Protein AF-0000000069991084 (afdb_homodimer)

Organism: NCBI:txid53407

pLDDT: mean 92.9, std 10.13, range [38.66, 98.94]

Structure (mmCIF, N/CA/C/O backbone):
data_AF-0000000069991084-model_v1
#
loop_
_entity.id
_entity.type
_entity.pdbx_description
1 polymer 'Transcriptional regulator, TetR family'
#
loop_
_atom_site.group_PDB
_atom_site.id
_atom_site.type_symbol
_atom_site.label_atom_id
_atom_site.label_alt_id
_atom_site.label_comp_id
_atom_site.label_asym_id
_atom_site.label_entity_id
_atom_site.label_seq_id
_atom_site.pdbx_PDB_ins_code
_atom_site.Cartn_x
_atom_site.Cartn_y
_atom_site.Cartn_z
_atom_site.occupancy
_atom_site.B_iso_or_equiv
_atom_site.auth_seq_id
_atom_site.auth_comp_id
_atom_site.auth_asym_id
_atom_site.auth_atom_id
_atom_site.pdbx_PDB_model_num
ATOM 1 N N . MET A 1 1 ? -39.75 -11.625 9.164 1 38.66 1 MET A N 1
ATOM 2 C CA . MET A 1 1 ? -39.156 -12.938 8.898 1 38.66 1 MET A CA 1
ATOM 3 C C . MET A 1 1 ? -37.719 -12.805 8.398 1 38.66 1 MET A C 1
ATOM 5 O O . MET A 1 1 ? -37.469 -12.141 7.395 1 38.66 1 MET A O 1
ATOM 9 N N . ARG A 1 2 ? -36.688 -12.711 9.148 1 45.97 2 ARG A N 1
ATOM 10 C CA . ARG A 1 2 ? -35.281 -12.664 8.727 1 45.97 2 ARG A CA 1
ATOM 11 C C . ARG A 1 2 ? -35 -13.68 7.629 1 45.97 2 ARG A C 1
ATOM 13 O O . ARG A 1 2 ? -35.156 -14.883 7.836 1 45.97 2 ARG A O 1
ATOM 20 N N . TYR A 1 3 ? -35.469 -13.516 6.438 1 50.31 3 TYR A N 1
ATOM 21 C CA . TYR A 1 3 ? -35.375 -14.508 5.375 1 50.31 3 TYR A CA 1
ATOM 22 C C . TYR A 1 3 ? -34.031 -15.234 5.43 1 50.31 3 TYR A C 1
ATOM 24 O O . TYR A 1 3 ? -32.969 -14.594 5.48 1 50.31 3 TYR A O 1
ATOM 32 N N . SER A 1 4 ? -33.969 -16.406 5.949 1 59 4 SER A N 1
ATOM 33 C CA . SER A 1 4 ? -32.844 -17.328 6.055 1 59 4 SER A CA 1
ATOM 34 C C . SER A 1 4 ? -32.125 -17.469 4.719 1 59 4 SER A C 1
ATOM 36 O O . SER A 1 4 ? -32.75 -17.641 3.678 1 59 4 SER A O 1
ATOM 38 N N . LEU A 1 5 ? -30.969 -16.875 4.609 1 66.44 5 LEU A N 1
ATOM 39 C CA . LEU A 1 5 ? -30.234 -17.062 3.367 1 66.44 5 LEU A CA 1
ATOM 40 C C . LEU A 1 5 ? -30.312 -18.5 2.891 1 66.44 5 LEU A C 1
ATOM 42 O O . LEU A 1 5 ? -30.344 -19.438 3.705 1 66.44 5 LEU A O 1
ATOM 46 N N . SER A 1 6 ? -30.766 -18.672 1.652 1 80.75 6 SER A N 1
ATOM 47 C CA . SER A 1 6 ? -30.656 -20 1.053 1 80.75 6 SER A CA 1
ATOM 48 C C . SER A 1 6 ? -29.266 -20.594 1.275 1 80.75 6 SER A C 1
ATOM 50 O O . SER A 1 6 ? -28.328 -19.875 1.637 1 80.75 6 SER A O 1
ATOM 52 N N . HIS A 1 7 ? -29.156 -21.875 1.29 1 84.5 7 HIS A N 1
ATOM 53 C CA . HIS A 1 7 ? -27.891 -22.578 1.422 1 84.5 7 HIS A CA 1
ATOM 54 C C . HIS A 1 7 ? -26.844 -22 0.47 1 84.5 7 HIS A C 1
ATOM 56 O O . HIS A 1 7 ? -25.688 -21.812 0.849 1 84.5 7 HIS A O 1
ATOM 62 N N . LYS A 1 8 ? -27.266 -21.641 -0.688 1 87 8 LYS A N 1
ATOM 63 C CA . LYS A 1 8 ? -26.375 -21.062 -1.684 1 87 8 LYS A CA 1
ATOM 64 C C . LYS A 1 8 ? -25.875 -19.688 -1.239 1 87 8 LYS A C 1
ATOM 66 O O . LYS A 1 8 ? -24.672 -19.391 -1.366 1 87 8 LYS A O 1
ATOM 71 N N . GLN A 1 9 ? -26.781 -18.938 -0.722 1 89.94 9 GLN A N 1
ATOM 72 C CA . GLN A 1 9 ? -26.422 -17.609 -0.252 1 89.94 9 GLN A CA 1
ATOM 73 C C . GLN A 1 9 ? -25.484 -17.688 0.958 1 89.94 9 GLN A C 1
ATOM 75 O O . GLN A 1 9 ? -24.547 -16.891 1.085 1 89.94 9 GLN A O 1
ATOM 80 N N . GLU A 1 10 ? -25.688 -18.609 1.736 1 92.19 10 GLU A N 1
ATOM 81 C CA . GLU A 1 10 ? -24.844 -18.797 2.914 1 92.19 10 GLU A CA 1
ATOM 82 C C . GLU A 1 10 ? -23.438 -19.203 2.52 1 92.19 10 GLU A C 1
ATOM 84 O O . GLU A 1 10 ? -22.453 -18.703 3.092 1 92.19 10 GLU A O 1
ATOM 89 N N . THR A 1 11 ? -23.359 -20.094 1.544 1 92.44 11 THR A N 1
ATOM 90 C CA . THR A 1 11 ? -22.047 -20.516 1.062 1 92.44 11 THR A CA 1
ATOM 91 C C . THR A 1 11 ? -21.297 -19.359 0.411 1 92.44 11 THR A C 1
ATOM 93 O O . THR A 1 11 ? -20.094 -19.203 0.611 1 92.44 11 THR A O 1
ATOM 96 N N . ARG A 1 12 ? -22.016 -18.609 -0.32 1 95.06 12 ARG A N 1
ATOM 97 C CA . ARG A 1 12 ? -21.406 -17.453 -0.962 1 95.06 12 ARG A CA 1
ATOM 98 C C . ARG A 1 12 ? -20.844 -16.484 0.074 1 95.06 12 ARG A C 1
ATOM 100 O O . ARG A 1 12 ? -19.734 -15.969 -0.088 1 95.06 12 ARG A O 1
ATOM 107 N N . GLU A 1 13 ? -21.609 -16.297 1.136 1 95.5 13 GLU A N 1
ATOM 108 C CA . GLU A 1 13 ? -21.172 -15.406 2.205 1 95.5 13 GLU A CA 1
ATOM 109 C C . GLU A 1 13 ? -19.969 -15.984 2.939 1 95.5 13 GLU A C 1
ATOM 111 O O . GLU A 1 13 ? -19.031 -15.25 3.287 1 95.5 13 GLU A O 1
ATOM 116 N N . ARG A 1 14 ? -19.953 -17.203 3.148 1 95.62 14 ARG A N 1
ATOM 117 C CA . ARG A 1 14 ? -18.812 -17.875 3.779 1 95.62 14 ARG A CA 1
ATOM 118 C C . ARG A 1 14 ? -17.562 -17.734 2.918 1 95.62 14 ARG A C 1
ATOM 120 O O . ARG A 1 14 ? -16.469 -17.5 3.436 1 95.62 14 ARG A O 1
ATOM 127 N N . LEU A 1 15 ? -17.781 -17.953 1.636 1 96.69 15 LEU A N 1
ATOM 128 C CA . LEU A 1 15 ? -16.672 -17.812 0.693 1 96.69 15 LEU A CA 1
ATOM 129 C C . LEU A 1 15 ? -16.125 -16.391 0.706 1 96.69 15 LEU A C 1
ATOM 131 O O . LEU A 1 15 ? -14.914 -16.188 0.743 1 96.69 15 LEU A O 1
ATOM 135 N N . LEU A 1 16 ? -17.016 -15.477 0.738 1 97 16 LEU A N 1
ATOM 136 C CA . LEU A 1 16 ? -16.625 -14.07 0.746 1 97 16 LEU A CA 1
ATOM 137 C C . LEU A 1 16 ? -15.852 -13.734 2.014 1 97 16 LEU A C 1
ATOM 139 O O . LEU A 1 16 ? -14.789 -13.117 1.948 1 97 16 LEU A O 1
ATOM 143 N N . GLU A 1 17 ? -16.328 -14.164 3.145 1 96.56 17 GLU A N 1
ATOM 144 C CA . GLU A 1 17 ? -15.695 -13.859 4.43 1 96.56 17 GLU A CA 1
ATOM 145 C C . GLU A 1 17 ? -14.32 -14.516 4.539 1 96.56 17 GLU A C 1
ATOM 147 O O . GLU A 1 17 ? -13.344 -13.867 4.898 1 96.56 17 GLU A O 1
ATOM 152 N N . SER A 1 18 ? -14.281 -15.727 4.184 1 97.25 18 SER A N 1
ATOM 153 C CA . SER A 1 18 ? -13.023 -16.469 4.258 1 97.25 18 SER A CA 1
ATOM 154 C C . SER A 1 18 ? -12 -15.914 3.273 1 97.25 18 SER A C 1
ATOM 156 O O . SER A 1 18 ? -10.828 -15.75 3.617 1 97.25 18 SER A O 1
ATOM 158 N N . SER A 1 19 ? -12.453 -15.617 2.09 1 97.88 19 SER A N 1
ATOM 159 C CA . SER A 1 19 ? -11.555 -15.102 1.054 1 97.88 19 SER A CA 1
ATOM 160 C C . SER A 1 19 ? -11.023 -13.719 1.412 1 97.88 19 SER A C 1
ATOM 162 O O . SER A 1 19 ? -9.867 -13.406 1.136 1 97.88 19 SER A O 1
ATOM 164 N N . ALA A 1 20 ? -11.883 -12.906 2.064 1 97.88 20 ALA A N 1
ATOM 165 C CA . ALA A 1 20 ? -11.461 -11.57 2.467 1 97.88 20 ALA A CA 1
ATOM 166 C C . ALA A 1 20 ? -10.336 -11.633 3.498 1 97.88 20 ALA A C 1
ATOM 168 O O . ALA A 1 20 ? -9.328 -10.938 3.371 1 97.88 20 ALA A O 1
ATOM 169 N N . ALA A 1 21 ? -10.523 -12.477 4.445 1 96.5 21 ALA A N 1
ATOM 170 C CA . ALA A 1 21 ? -9.508 -12.641 5.48 1 96.5 21 ALA A CA 1
ATOM 171 C C . ALA A 1 21 ? -8.203 -13.164 4.891 1 96.5 21 ALA A C 1
ATOM 173 O O . ALA A 1 21 ? -7.125 -12.641 5.188 1 96.5 21 ALA A O 1
ATOM 174 N N . SER A 1 22 ? -8.289 -14.117 4 1 95.75 22 SER A N 1
ATOM 175 C CA . SER A 1 22 ? -7.121 -14.703 3.354 1 95.75 22 SER A CA 1
ATOM 176 C C . SER A 1 22 ? -6.426 -13.688 2.447 1 95.75 22 SER A C 1
ATOM 178 O O . SER A 1 22 ? -5.195 -13.625 2.41 1 95.75 22 SER A O 1
ATOM 180 N N . ALA A 1 23 ? -7.246 -12.93 1.759 1 97.56 23 ALA A N 1
ATOM 181 C CA . ALA A 1 23 ? -6.703 -11.914 0.858 1 97.56 23 ALA A CA 1
ATOM 182 C C . ALA A 1 23 ? -5.898 -10.875 1.629 1 97.56 23 ALA A C 1
ATOM 184 O O . ALA A 1 23 ? -4.809 -10.484 1.206 1 97.56 23 ALA A O 1
ATOM 185 N N . LYS A 1 24 ? -6.379 -10.445 2.752 1 97.56 24 LYS A N 1
ATOM 186 C CA . LYS A 1 24 ? -5.695 -9.422 3.543 1 97.56 24 LYS A CA 1
ATOM 187 C C . LYS A 1 24 ? -4.43 -9.984 4.188 1 97.56 24 LYS A C 1
ATOM 189 O O . LYS A 1 24 ? -3.439 -9.266 4.348 1 97.56 24 LYS A O 1
ATOM 194 N N . LYS A 1 25 ? -4.449 -11.211 4.469 1 95.62 25 LYS A N 1
ATOM 195 C CA . LYS A 1 25 ? -3.307 -11.844 5.1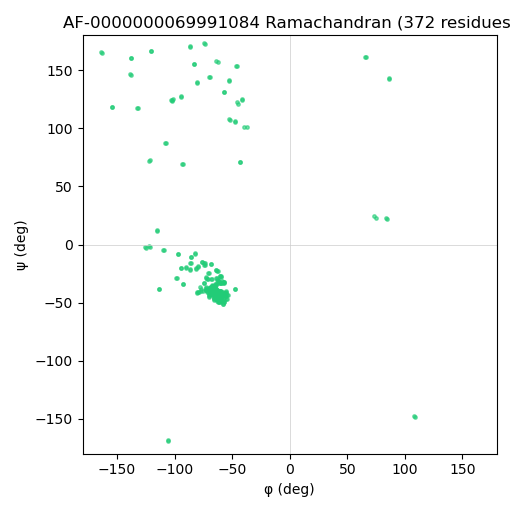25 1 95.62 25 LYS A CA 1
ATOM 196 C C . LYS A 1 25 ? -2.203 -12.164 4.125 1 95.62 25 LYS A C 1
ATOM 198 O O . LYS A 1 25 ? -1.027 -11.891 4.379 1 95.62 25 LYS A O 1
ATOM 203 N N . SER A 1 26 ? -2.59 -12.68 2.875 1 95.12 26 SER A N 1
ATOM 204 C CA . SER A 1 26 ? -1.585 -13.289 2.01 1 95.12 26 SER A CA 1
ATOM 205 C C . SER A 1 26 ? -1.577 -12.648 0.628 1 95.12 26 SER A C 1
ATOM 207 O O . SER A 1 26 ? -0.714 -12.945 -0.199 1 95.12 26 SER A O 1
ATOM 209 N N . GLY A 1 27 ? -2.482 -11.703 0.437 1 96.75 27 GLY A N 1
ATOM 210 C CA . GLY A 1 27 ? -2.688 -11.234 -0.925 1 96.75 27 GLY A CA 1
ATOM 211 C C . GLY A 1 27 ? -3.68 -12.078 -1.703 1 96.75 27 GLY A C 1
ATOM 212 O O . GLY A 1 27 ? -3.707 -13.305 -1.562 1 96.75 27 GLY A O 1
ATOM 213 N N . PHE A 1 28 ? -4.449 -11.469 -2.518 1 97.44 28 PHE A N 1
ATOM 214 C CA . PHE A 1 28 ? -5.523 -12.164 -3.223 1 97.44 28 PHE A CA 1
ATOM 215 C C . PHE A 1 28 ? -4.977 -12.922 -4.43 1 97.44 28 PHE A C 1
ATOM 217 O O . PHE A 1 28 ? -5.383 -14.055 -4.688 1 97.44 28 PHE A O 1
ATOM 224 N N . ALA A 1 29 ? -4.117 -12.312 -5.102 1 93.19 29 ALA A N 1
ATOM 225 C CA . ALA A 1 29 ? -3.623 -12.852 -6.367 1 93.19 29 ALA A CA 1
ATOM 226 C C . ALA A 1 29 ? -2.92 -14.188 -6.156 1 93.19 29 ALA A C 1
ATOM 228 O O . ALA A 1 29 ? -2.893 -15.031 -7.055 1 93.19 29 ALA A O 1
ATOM 229 N N . THR A 1 30 ? -2.459 -14.453 -4.996 1 90.12 30 THR A N 1
ATOM 230 C CA . THR A 1 30 ? -1.642 -15.633 -4.73 1 90.12 30 THR A CA 1
ATOM 231 C C . THR A 1 30 ? -2.52 -16.844 -4.438 1 90.12 30 THR A C 1
ATOM 233 O O . THR A 1 30 ? -2.033 -17.984 -4.418 1 90.12 30 THR A O 1
ATOM 236 N N . ILE A 1 31 ? -3.752 -16.609 -4.262 1 94.06 31 ILE A N 1
ATOM 237 C CA . ILE A 1 31 ? -4.648 -17.688 -3.881 1 94.06 31 ILE A CA 1
ATOM 238 C C . ILE A 1 31 ? -5.445 -18.141 -5.098 1 94.06 31 ILE A C 1
ATOM 240 O O . ILE A 1 31 ? -6.113 -17.344 -5.754 1 94.06 31 ILE A O 1
ATOM 244 N N . GLY A 1 32 ? -5.363 -19.438 -5.398 1 94.62 32 GLY A N 1
ATOM 245 C CA . GLY A 1 32 ? -6.152 -19.969 -6.492 1 94.62 32 GLY A CA 1
ATOM 246 C C . GLY A 1 32 ? -7.551 -20.391 -6.074 1 94.62 32 GLY A C 1
ATOM 247 O O . GLY A 1 32 ? -7.863 -20.406 -4.883 1 94.62 32 GLY A O 1
ATOM 248 N N . VAL A 1 33 ? -8.312 -20.688 -7.07 1 96.56 33 VAL A N 1
ATOM 249 C CA . VAL A 1 33 ? -9.703 -21.094 -6.852 1 96.56 33 VAL A CA 1
ATOM 250 C C . VAL A 1 33 ? -9.75 -22.281 -5.906 1 96.56 33 VAL A C 1
ATOM 252 O O . VAL A 1 33 ? -10.555 -22.312 -4.969 1 96.56 33 VAL A O 1
ATOM 255 N N . ASP A 1 34 ? -8.891 -23.234 -6.125 1 96.56 34 ASP A N 1
ATOM 256 C CA . ASP A 1 34 ? -8.867 -24.406 -5.273 1 96.56 34 ASP A CA 1
ATOM 257 C C . ASP A 1 34 ? -8.57 -24.031 -3.822 1 96.56 34 ASP A C 1
ATOM 259 O O . ASP A 1 34 ? -9.211 -24.547 -2.902 1 96.56 34 ASP A O 1
ATOM 263 N N . GLY A 1 35 ? -7.621 -23.156 -3.607 1 95.81 35 GLY A N 1
ATOM 264 C CA . GLY A 1 35 ? -7.277 -22.703 -2.268 1 95.81 35 GLY A CA 1
ATOM 265 C C . GLY A 1 35 ? -8.406 -21.969 -1.579 1 95.81 35 GLY A C 1
ATOM 266 O O . GLY A 1 35 ? -8.656 -22.172 -0.391 1 95.81 35 GLY A O 1
ATOM 267 N N . LEU A 1 36 ? -9.094 -21.094 -2.312 1 96.94 36 LEU A N 1
ATOM 268 C CA . LEU A 1 36 ? -10.219 -20.328 -1.786 1 96.94 36 LEU A CA 1
ATOM 269 C C . LEU A 1 36 ? -11.344 -21.25 -1.339 1 96.94 36 LEU A C 1
ATOM 271 O O . LEU A 1 36 ? -11.914 -21.062 -0.26 1 96.94 36 LEU A O 1
ATOM 275 N N . MET A 1 37 ? -11.586 -22.25 -2.127 1 97.19 37 MET A N 1
ATOM 276 C CA . MET A 1 37 ? -12.695 -23.156 -1.854 1 97.19 37 MET A CA 1
ATOM 277 C C . MET A 1 37 ? -12.336 -24.141 -0.736 1 97.19 37 MET A C 1
ATOM 279 O O . MET A 1 37 ? -13.164 -24.422 0.13 1 97.19 37 MET A O 1
ATOM 283 N N . LYS A 1 38 ? -11.141 -24.562 -0.712 1 96.62 38 LYS A N 1
ATOM 284 C CA . LYS A 1 38 ? -10.68 -25.484 0.324 1 96.62 38 LYS A CA 1
ATOM 285 C C . LYS A 1 38 ? -10.797 -24.859 1.71 1 96.62 38 LYS A C 1
ATOM 287 O O . LYS A 1 38 ? -11.109 -25.547 2.684 1 96.62 38 LYS A O 1
ATOM 292 N N . ALA A 1 39 ? -10.625 -23.609 1.796 1 95.62 39 ALA A N 1
ATOM 293 C CA . ALA A 1 39 ? -10.664 -22.891 3.066 1 95.62 39 ALA A CA 1
ATOM 294 C C . ALA A 1 39 ? -12.055 -22.984 3.695 1 95.62 39 ALA A C 1
ATOM 296 O O . ALA A 1 39 ? -12.203 -22.812 4.906 1 95.62 39 ALA A O 1
ATOM 297 N N . ILE A 1 40 ? -13.047 -23.25 2.838 1 96.19 40 ILE A N 1
ATOM 298 C CA . ILE A 1 40 ? -14.398 -23.344 3.391 1 96.19 40 ILE A CA 1
ATOM 299 C C . ILE A 1 40 ? -14.93 -24.766 3.227 1 96.19 40 ILE A C 1
ATOM 301 O O . ILE A 1 40 ? -16.141 -24.984 3.264 1 96.19 40 ILE A O 1
ATOM 305 N N . GLY A 1 41 ? -14.078 -25.641 2.885 1 96 41 GLY A N 1
ATOM 306 C CA . GLY A 1 41 ? -14.406 -27.062 2.898 1 96 41 GLY A CA 1
ATOM 307 C C . GLY A 1 41 ? -15.109 -27.516 1.636 1 96 41 GLY A C 1
ATOM 308 O O . GLY A 1 41 ? -15.875 -28.484 1.662 1 96 41 GLY A O 1
ATOM 309 N N . LEU A 1 42 ? -14.961 -26.844 0.591 1 95.5 42 LEU A N 1
ATOM 310 C CA . LEU A 1 42 ? -15.633 -27.203 -0.65 1 95.5 42 LEU A CA 1
ATOM 311 C C . LEU A 1 42 ? -14.617 -27.469 -1.758 1 95.5 42 LEU A C 1
ATOM 313 O O . LEU A 1 42 ? -13.445 -27.141 -1.621 1 95.5 42 LEU A O 1
ATOM 317 N N . SER A 1 43 ? -15.18 -28.094 -2.857 1 93.19 43 SER A N 1
ATOM 318 C CA . SER A 1 43 ? -14.359 -28.359 -4.035 1 93.19 43 SER A CA 1
ATOM 319 C C . SER A 1 43 ? -14.273 -27.125 -4.938 1 93.19 43 SER A C 1
ATOM 321 O O . SER A 1 43 ? -15.172 -26.281 -4.934 1 93.19 43 SER A O 1
ATOM 323 N N . GLY A 1 44 ? -13.195 -27.031 -5.738 1 92.75 44 GLY A N 1
ATOM 324 C CA . GLY A 1 44 ? -12.938 -25.906 -6.617 1 92.75 44 GLY A CA 1
ATOM 325 C C . GLY A 1 44 ? -14.031 -25.688 -7.641 1 92.75 44 GLY A C 1
ATOM 326 O O . GLY A 1 44 ? -14.32 -24.547 -8.016 1 92.75 44 GLY A O 1
ATOM 327 N N . GLY A 1 45 ? -14.633 -26.75 -8.086 1 92.12 45 GLY A N 1
ATOM 328 C CA . GLY A 1 45 ? -15.672 -26.656 -9.109 1 92.12 45 GLY A CA 1
ATOM 32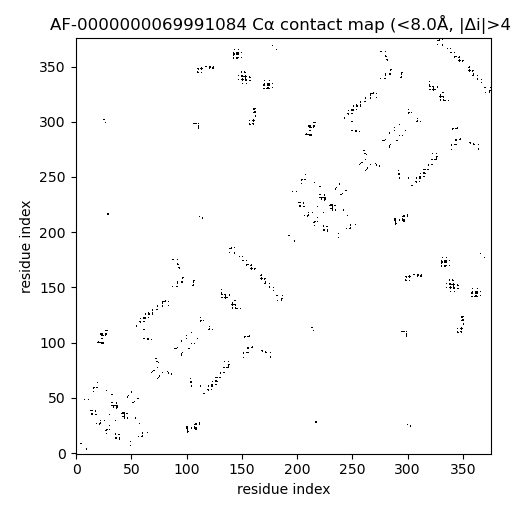9 C C . GLY A 1 45 ? -16.891 -25.891 -8.641 1 92.12 45 GLY A C 1
ATOM 330 O O . GLY A 1 45 ? -17.578 -25.266 -9.453 1 92.12 45 GLY A O 1
ATOM 331 N N . ALA A 1 46 ? -17.188 -25.891 -7.434 1 93.69 46 ALA A N 1
ATOM 332 C CA . ALA A 1 46 ? -18.359 -25.219 -6.863 1 93.69 46 ALA A CA 1
ATOM 333 C C . ALA A 1 46 ? -18.203 -23.703 -6.953 1 93.69 46 ALA A C 1
ATOM 335 O O . ALA A 1 46 ? -19.188 -22.969 -6.84 1 93.69 46 ALA A O 1
ATOM 336 N N . PHE A 1 47 ? -16.953 -23.25 -7.188 1 96.69 47 PHE A N 1
ATOM 337 C CA . PHE A 1 47 ? -16.641 -21.828 -7.219 1 96.69 47 PHE A CA 1
ATOM 338 C C . PHE A 1 47 ? -17.484 -21.109 -8.266 1 96.69 47 PHE A C 1
ATOM 340 O O . PHE A 1 47 ? -18.094 -20.078 -7.98 1 96.69 47 PHE A O 1
ATOM 347 N N . TYR A 1 48 ? -17.672 -21.641 -9.328 1 95.19 48 TYR A N 1
ATOM 348 C CA . TYR A 1 48 ? -18.266 -20.984 -10.477 1 95.19 48 TYR A CA 1
ATOM 349 C C . TYR A 1 48 ? -19.781 -20.969 -10.383 1 95.19 48 TYR A C 1
ATOM 351 O O . TYR A 1 48 ? -20.453 -20.312 -11.195 1 95.19 48 TYR A O 1
ATOM 359 N N . GLY A 1 49 ? -20.328 -21.641 -9.445 1 95.25 49 GLY A N 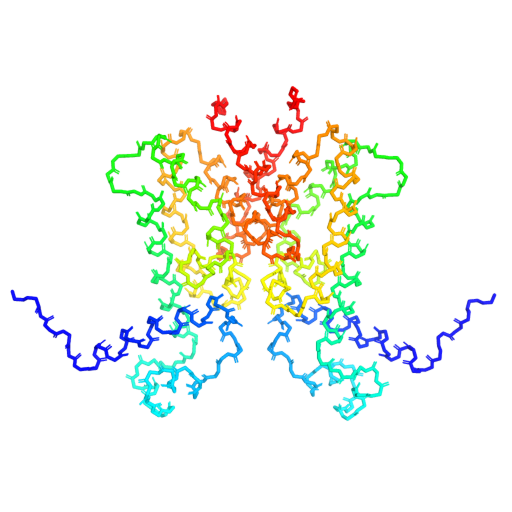1
ATOM 360 C CA . GLY A 1 49 ? -21.719 -21.5 -9.078 1 95.25 49 GLY A CA 1
ATOM 361 C C . GLY A 1 49 ? -22 -20.25 -8.273 1 95.25 49 GLY A C 1
ATOM 362 O O . GLY A 1 49 ? -23.156 -19.828 -8.148 1 95.25 49 GLY A O 1
ATOM 363 N N . HIS A 1 50 ? -20.969 -19.672 -7.773 1 95.88 50 HIS A N 1
ATOM 364 C CA . HIS A 1 50 ? -21.109 -18.516 -6.898 1 95.88 50 HIS A CA 1
ATOM 365 C C . HIS A 1 50 ? -20.531 -17.266 -7.551 1 95.88 50 HIS A C 1
ATOM 367 O O . HIS A 1 50 ? -21.078 -16.172 -7.395 1 95.88 50 HIS A O 1
ATOM 373 N N . PHE A 1 51 ? -19.438 -17.469 -8.242 1 96.94 51 PHE A N 1
ATOM 374 C CA . PHE A 1 51 ? -18.766 -16.359 -8.93 1 96.94 51 PHE A CA 1
ATOM 375 C C . PHE A 1 51 ? -18.297 -16.797 -10.312 1 96.94 51 PHE A C 1
ATOM 377 O O . PHE A 1 51 ? -17.828 -17.922 -10.5 1 96.94 51 PHE A O 1
ATOM 384 N N . SER A 1 52 ? -18.328 -15.852 -11.234 1 96.19 52 SER A N 1
ATOM 385 C CA . SER A 1 52 ? -17.969 -16.156 -12.617 1 96.19 52 SER A CA 1
ATOM 386 C C . SER A 1 52 ? -16.453 -16.156 -12.812 1 96.19 52 SER A C 1
ATOM 388 O O . SER A 1 52 ? -15.945 -16.719 -13.781 1 96.19 52 SER A O 1
ATOM 390 N N . SER A 1 53 ? -15.75 -15.469 -11.867 1 95.25 53 SER A N 1
ATOM 391 C CA . SER A 1 53 ? -14.297 -15.344 -11.969 1 95.25 53 SER A CA 1
ATOM 392 C C . SER A 1 53 ? -13.688 -14.914 -10.641 1 95.25 53 SER A C 1
ATOM 394 O O . SER A 1 53 ? -14.398 -14.453 -9.742 1 95.25 53 SER A O 1
ATOM 396 N N . LYS A 1 54 ? -12.461 -15.039 -10.5 1 95.25 54 LYS A N 1
ATOM 397 C CA . LYS A 1 54 ? -11.742 -14.523 -9.336 1 95.25 54 LYS A CA 1
ATOM 398 C C . LYS A 1 54 ? -11.867 -13.008 -9.234 1 95.25 54 LYS A C 1
ATOM 400 O O . LYS A 1 54 ? -11.938 -12.461 -8.133 1 95.25 54 LYS A O 1
ATOM 405 N N . ASP A 1 55 ? -11.977 -12.359 -10.359 1 95.38 55 ASP A N 1
ATOM 406 C CA . ASP A 1 55 ? -12.141 -10.906 -10.367 1 95.38 55 ASP A CA 1
ATOM 407 C C . ASP A 1 55 ? -13.477 -10.5 -9.758 1 95.38 55 ASP A C 1
ATOM 409 O O . ASP A 1 55 ? -13.562 -9.508 -9.031 1 95.38 55 ASP A O 1
ATOM 413 N N . GLU A 1 56 ? -14.445 -11.227 -10.117 1 97.06 56 GLU A N 1
ATOM 414 C CA . GLU A 1 56 ? -15.75 -10.953 -9.539 1 97.06 56 GLU A CA 1
ATOM 415 C C . GLU A 1 56 ? -15.727 -11.117 -8.023 1 97.06 56 GLU A C 1
ATOM 417 O O . GLU A 1 56 ? -16.281 -10.289 -7.289 1 97.06 56 GLU A O 1
ATOM 422 N N . LEU A 1 57 ? -15.102 -12.227 -7.602 1 97.88 57 LEU A N 1
ATOM 423 C CA . LEU A 1 57 ? -14.961 -12.422 -6.164 1 97.88 57 LEU A CA 1
ATOM 424 C C . LEU A 1 57 ? -14.172 -11.281 -5.535 1 97.88 57 LEU A C 1
ATOM 426 O O . LEU A 1 57 ? -14.555 -10.758 -4.488 1 97.88 57 LEU A O 1
ATOM 430 N N . PHE A 1 58 ? -13.086 -10.875 -6.184 1 98.44 58 PHE A N 1
ATOM 431 C CA . PHE A 1 58 ? -12.266 -9.797 -5.645 1 98.44 58 PHE A CA 1
ATOM 432 C C . PHE A 1 58 ? -13.07 -8.508 -5.535 1 98.44 58 PHE A C 1
ATOM 434 O O . PHE A 1 58 ? -12.977 -7.789 -4.539 1 98.44 58 PHE A O 1
ATOM 441 N N . GLY A 1 59 ? -13.828 -8.156 -6.531 1 98.31 59 GLY A N 1
ATOM 442 C CA . GLY A 1 59 ? -14.703 -6.996 -6.461 1 98.31 59 GLY A CA 1
ATOM 443 C C . GLY A 1 59 ? -15.664 -7.043 -5.285 1 98.31 59 GLY A C 1
ATOM 444 O O . GLY A 1 59 ? -15.883 -6.031 -4.613 1 98.31 59 GLY A O 1
ATOM 445 N N . ALA A 1 60 ? -16.219 -8.227 -5.055 1 98.38 60 ALA A N 1
ATOM 446 C CA . ALA A 1 60 ? -17.141 -8.406 -3.936 1 98.38 60 ALA A CA 1
ATOM 447 C C . ALA A 1 60 ? -16.422 -8.234 -2.6 1 98.38 60 ALA A C 1
ATOM 449 O O . ALA A 1 60 ? -16.984 -7.664 -1.657 1 98.38 60 ALA A O 1
ATOM 450 N N . ILE A 1 61 ? -15.234 -8.734 -2.525 1 98.31 61 ILE A N 1
ATOM 451 C CA . ILE A 1 61 ? -14.414 -8.57 -1.329 1 98.31 61 ILE A CA 1
ATOM 452 C C . ILE A 1 61 ? -14.156 -7.09 -1.084 1 98.31 61 ILE A C 1
ATOM 454 O O . ILE A 1 61 ? -14.344 -6.598 0.032 1 98.31 61 ILE A O 1
ATOM 458 N N . VAL A 1 62 ? -13.75 -6.387 -2.125 1 98.38 62 VAL A N 1
ATOM 459 C CA . VAL A 1 62 ? -13.438 -4.965 -2.031 1 98.38 62 VAL A CA 1
ATOM 460 C C . VAL A 1 62 ? -14.664 -4.191 -1.556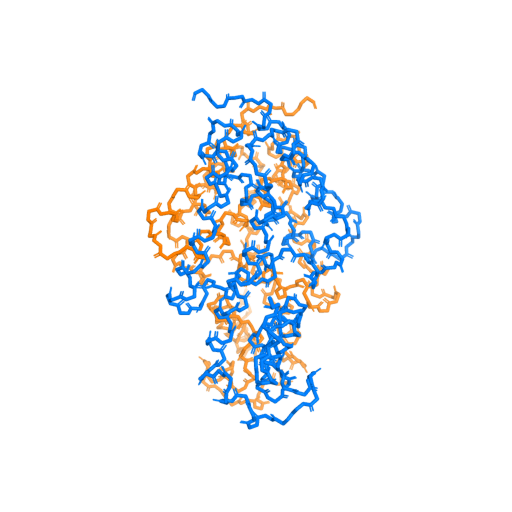 1 98.38 62 VAL A C 1
ATOM 462 O O . VAL A 1 62 ? -14.578 -3.383 -0.63 1 98.38 62 VAL A O 1
ATOM 465 N N . GLU A 1 63 ? -15.742 -4.484 -2.125 1 98 63 GLU A N 1
ATOM 466 C CA . GLU A 1 63 ? -16.984 -3.818 -1.739 1 98 63 GLU A CA 1
ATOM 467 C C . GLU A 1 63 ? -17.328 -4.09 -0.276 1 98 63 GLU A C 1
ATOM 469 O O . GLU A 1 63 ? -17.641 -3.162 0.477 1 98 63 GLU A O 1
ATOM 474 N N . ARG A 1 64 ? -17.297 -5.293 0.093 1 97.06 64 ARG A N 1
ATOM 475 C CA . ARG A 1 64 ? -17.594 -5.691 1.464 1 97.06 64 ARG A CA 1
ATOM 476 C C . ARG A 1 64 ? -16.656 -5.004 2.453 1 97.06 64 ARG A C 1
ATOM 478 O O . ARG A 1 64 ? -17.125 -4.398 3.428 1 97.06 64 ARG A O 1
ATOM 485 N N . GLU A 1 65 ? -15.406 -5.082 2.221 1 97.62 65 GLU A N 1
ATOM 486 C CA . GLU A 1 65 ? -14.406 -4.578 3.156 1 97.62 65 GLU A CA 1
ATOM 487 C C . GLU A 1 65 ? -14.461 -3.059 3.26 1 97.62 65 GLU A C 1
ATOM 489 O O . GLU A 1 65 ? -14.367 -2.502 4.355 1 97.62 65 GLU A O 1
ATOM 494 N N . LEU A 1 66 ? -14.625 -2.381 2.125 1 97.44 66 LEU A N 1
ATOM 495 C CA . LEU A 1 66 ? -14.641 -0.923 2.158 1 97.44 66 LEU A CA 1
ATOM 496 C C . LEU A 1 66 ? -15.945 -0.404 2.738 1 97.44 66 LEU A C 1
ATOM 498 O O . LEU A 1 66 ? -15.969 0.627 3.414 1 97.44 66 LEU A O 1
ATOM 502 N N . SER A 1 67 ? -17.031 -1.13 2.492 1 96.12 67 SER A N 1
ATOM 503 C CA . SER A 1 67 ? -18.281 -0.753 3.145 1 96.12 67 SER A CA 1
ATOM 504 C C . SER A 1 67 ? -18.172 -0.869 4.66 1 96.12 67 SER A C 1
ATOM 506 O O . SER A 1 67 ? -18.688 -0.017 5.395 1 96.12 67 SER A O 1
ATOM 508 N N . ARG A 1 68 ? -17.516 -1.877 5.113 1 93.56 68 ARG A N 1
ATOM 509 C CA . ARG A 1 68 ? -17.266 -2.055 6.543 1 93.56 68 ARG A CA 1
ATOM 510 C C . ARG A 1 68 ? -16.359 -0.951 7.086 1 93.56 68 ARG A C 1
ATOM 512 O O . ARG A 1 68 ? -16.578 -0.454 8.195 1 93.56 68 ARG A O 1
ATOM 519 N N . SER A 1 69 ? -15.367 -0.6 6.324 1 91.75 69 SER A N 1
ATOM 520 C CA . SER A 1 69 ? -14.477 0.483 6.727 1 91.75 69 SER A CA 1
ATOM 521 C C . SER A 1 69 ? -15.234 1.803 6.848 1 91.75 69 SER A C 1
ATOM 523 O O . SER A 1 69 ? -15.023 2.561 7.797 1 91.75 69 SER A O 1
ATOM 525 N N . VAL A 1 70 ? -16.094 2.074 5.91 1 91.44 70 VAL A N 1
ATOM 526 C CA . VAL A 1 70 ? -16.891 3.299 5.938 1 91.44 70 VAL A CA 1
ATOM 527 C C . VAL A 1 70 ? -17.7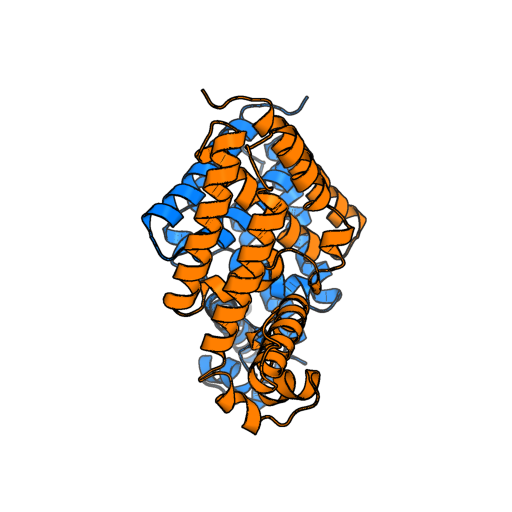81 3.309 7.176 1 91.44 70 VAL A C 1
ATOM 529 O O . VAL A 1 70 ? -17.875 4.328 7.863 1 91.44 70 VAL A O 1
ATOM 532 N N . ALA A 1 71 ? -18.312 2.189 7.457 1 89.94 71 ALA A N 1
ATOM 533 C CA . ALA A 1 71 ? -19.188 2.09 8.625 1 89.94 71 ALA A CA 1
ATOM 534 C C . ALA A 1 71 ? -18.391 2.309 9.914 1 89.94 71 ALA A C 1
ATOM 536 O O . ALA A 1 71 ? -18.859 2.992 10.828 1 89.94 71 ALA A O 1
ATOM 537 N N . ARG A 1 72 ? -17.219 1.765 9.969 1 86.88 72 ARG A N 1
ATOM 538 C CA . ARG A 1 72 ? -16.391 1.813 11.164 1 86.88 72 ARG A CA 1
ATOM 539 C C . ARG A 1 72 ? -15.758 3.191 11.344 1 86.88 72 ARG A C 1
ATOM 541 O O . ARG A 1 72 ? -15.703 3.721 12.453 1 86.88 72 ARG A O 1
ATOM 548 N N . LEU A 1 73 ? -15.344 3.748 10.258 1 84.38 73 LEU A N 1
ATOM 549 C CA . LEU A 1 73 ? -14.531 4.957 10.32 1 84.38 73 LEU A CA 1
ATOM 550 C C . LEU A 1 73 ? -15.391 6.199 10.102 1 84.38 73 LEU A C 1
ATOM 552 O O . LEU A 1 73 ? -15.008 7.301 10.5 1 84.38 73 LEU A O 1
ATOM 556 N N . GLY A 1 74 ? -16.438 6.062 9.375 1 82.12 74 GLY A N 1
ATOM 557 C CA . GLY A 1 74 ? -17.312 7.18 9.07 1 82.12 74 GLY A CA 1
ATOM 558 C C . GLY A 1 74 ? -18.375 7.402 10.125 1 82.12 74 GLY A C 1
ATOM 559 O O . GLY A 1 74 ? -18.922 8.5 10.234 1 82.12 74 GLY A O 1
ATOM 560 N N . GLY A 1 75 ? -18.578 6.371 10.984 1 75.62 75 GLY A N 1
ATOM 561 C CA . GLY A 1 75 ? -19.578 6.457 12.023 1 75.62 75 GLY A CA 1
ATOM 562 C C . GLY A 1 75 ? -21 6.527 11.484 1 75.62 75 GLY A C 1
ATOM 563 O O . GLY A 1 75 ? -21.203 6.582 10.266 1 75.62 75 GLY A O 1
ATOM 564 N N . GLU A 1 76 ? -21.859 6.18 12.516 1 74.69 76 GLU A N 1
ATOM 565 C CA . GLU A 1 76 ? -23.281 6.34 12.234 1 74.69 76 GLU A CA 1
ATOM 566 C C . GLU A 1 76 ? -23.797 7.695 12.719 1 74.69 76 GLU A C 1
ATOM 568 O O . GLU A 1 76 ? -23.312 8.219 13.734 1 74.69 76 GLU A O 1
ATOM 573 N N . GLY A 1 77 ? -24.438 8.43 11.82 1 78 77 GLY A N 1
ATOM 574 C CA . GLY A 1 77 ? -25.016 9.672 12.305 1 78 77 GLY A CA 1
ATOM 575 C C . GLY A 1 77 ? -24.281 10.898 11.797 1 78 77 GLY A C 1
ATOM 576 O O . GLY A 1 77 ? -23.656 10.859 10.734 1 78 77 GLY A O 1
ATOM 577 N N . GLU A 1 78 ? -24.297 12 12.719 1 82.88 78 GLU A N 1
ATOM 578 C CA . GLU A 1 78 ? -23.656 13.258 12.344 1 82.88 78 GLU A CA 1
ATOM 579 C C . GLU A 1 78 ? -22.141 13.203 12.547 1 82.88 78 GLU A C 1
ATOM 581 O O . GLU A 1 78 ? -21.672 12.641 13.531 1 82.88 78 GLU A O 1
ATOM 586 N N . PRO A 1 79 ? -21.469 13.758 11.633 1 82.12 79 PRO A N 1
ATOM 587 C CA . PRO A 1 79 ? -20.016 13.797 11.781 1 82.12 79 PRO A CA 1
ATOM 588 C C . PRO A 1 79 ? -19.562 14.484 13.07 1 82.12 79 PRO A C 1
ATOM 590 O O . PRO A 1 79 ? -20.141 15.5 13.461 1 82.12 79 PRO A O 1
ATOM 593 N N . ASP A 1 80 ? -18.688 13.867 13.781 1 82.56 80 ASP A N 1
ATOM 594 C CA . ASP A 1 80 ? -18.156 14.297 15.078 1 82.56 80 ASP A CA 1
ATOM 595 C C . ASP A 1 80 ? -16.625 14.195 15.102 1 82.56 80 ASP A C 1
ATOM 597 O O . ASP A 1 80 ? -16.062 13.102 15.016 1 82.56 80 ASP A O 1
ATOM 601 N N . PRO A 1 81 ? -15.938 15.352 15.266 1 82.81 81 PRO A N 1
ATOM 602 C CA . PRO A 1 81 ? -14.477 15.344 15.305 1 82.81 81 PRO A CA 1
ATOM 603 C C . PRO A 1 81 ? -13.922 14.43 16.406 1 82.81 81 PRO A C 1
ATOM 605 O O . PRO A 1 81 ? -12.867 13.82 16.219 1 82.81 81 PRO A O 1
ATOM 608 N N . ALA A 1 82 ? -14.633 14.336 17.453 1 85.31 82 ALA A N 1
ATOM 609 C CA . ALA A 1 82 ? -14.188 13.461 18.531 1 85.31 82 ALA A CA 1
ATOM 610 C C . ALA A 1 82 ? -14.234 12 18.109 1 85.31 82 ALA A C 1
ATOM 612 O O . ALA A 1 82 ? -13.367 11.203 18.484 1 85.31 82 ALA A O 1
ATOM 613 N N . GLN A 1 83 ? -15.219 11.664 17.344 1 88.06 83 GLN A N 1
ATOM 614 C CA . GLN A 1 83 ? -15.336 10.305 16.812 1 88.06 83 GLN A CA 1
ATOM 615 C C . GLN A 1 83 ? -14.219 10.016 15.805 1 88.06 83 GLN A C 1
ATOM 617 O O . GLN A 1 83 ? -13.672 8.906 15.781 1 88.06 83 GLN A O 1
ATOM 622 N N . LEU A 1 84 ? -13.93 10.984 15.008 1 89.75 84 LEU A N 1
ATOM 623 C CA . LEU A 1 84 ? -12.844 10.836 14.039 1 89.75 84 LEU A CA 1
ATOM 624 C C . LEU A 1 84 ? -11.523 10.562 14.742 1 89.75 84 LEU A C 1
ATOM 626 O O . LEU A 1 84 ? -10.773 9.672 14.336 1 89.75 84 LEU A O 1
ATOM 630 N N . GLU A 1 85 ? -11.273 11.242 15.828 1 89.19 85 GLU A N 1
ATOM 631 C CA . GLU A 1 85 ? -10.039 11.055 16.578 1 89.19 85 GLU A CA 1
ATOM 632 C C . GLU A 1 85 ? -9.961 9.648 17.172 1 89.19 85 GLU A C 1
ATOM 634 O O . GLU A 1 85 ? -8.891 9.039 17.188 1 89.19 85 GLU A O 1
ATOM 639 N N . ARG A 1 86 ? -11.023 9.18 17.672 1 90.69 86 ARG A N 1
ATOM 640 C CA . ARG A 1 86 ? -11.07 7.824 18.219 1 90.69 86 ARG A CA 1
ATOM 641 C C . ARG A 1 86 ? -10.805 6.793 17.125 1 90.69 86 ARG A C 1
ATOM 643 O O . ARG A 1 86 ? -10.07 5.828 17.344 1 90.69 86 ARG A O 1
ATOM 650 N N . CYS A 1 87 ? -11.383 7.043 15.977 1 91.5 87 CYS A N 1
ATOM 651 C CA . CYS A 1 87 ? -11.18 6.168 14.828 1 91.5 87 CYS A CA 1
ATOM 652 C C . CYS A 1 87 ? -9.719 6.145 14.406 1 91.5 87 CYS A C 1
ATOM 654 O O . CYS A 1 87 ? -9.164 5.078 14.133 1 91.5 87 CYS A O 1
ATOM 656 N N . LEU A 1 88 ? -9.133 7.273 14.453 1 94.06 88 LEU A N 1
ATOM 657 C CA . LEU A 1 88 ? -7.734 7.387 14.047 1 94.06 88 LEU A CA 1
ATOM 658 C C . LEU A 1 88 ? -6.824 6.656 15.031 1 94.06 88 LEU A C 1
ATOM 660 O O . LEU A 1 88 ? -5.863 6 14.617 1 94.06 88 LEU A O 1
ATOM 664 N N . ARG A 1 89 ? -7.156 6.746 16.312 1 94.38 89 ARG A N 1
ATOM 665 C CA . ARG A 1 89 ? -6.375 6.055 17.328 1 94.38 89 ARG A CA 1
ATOM 666 C C . ARG A 1 89 ? -6.449 4.543 17.141 1 94.38 89 ARG A C 1
ATOM 668 O O . ARG A 1 89 ? -5.445 3.844 17.281 1 94.38 89 ARG A O 1
ATOM 675 N N . LEU A 1 90 ? -7.594 4.066 16.828 1 94.19 90 LEU A N 1
ATOM 676 C CA . LEU A 1 90 ? -7.781 2.635 16.625 1 94.19 90 LEU A CA 1
ATOM 677 C C . LEU A 1 90 ? -7.145 2.184 15.312 1 94.19 90 LEU A C 1
ATOM 679 O O . LEU A 1 90 ? -6.586 1.088 15.234 1 94.19 90 LEU A O 1
ATOM 683 N N . TYR A 1 91 ? -7.277 3.008 14.375 1 97.38 91 TYR A N 1
ATOM 684 C CA . TYR A 1 91 ? -6.715 2.678 13.07 1 97.38 91 TYR A CA 1
ATOM 685 C C . TYR A 1 91 ? -5.191 2.619 13.133 1 97.38 91 TYR A C 1
ATOM 687 O O . TYR A 1 91 ? -4.582 1.681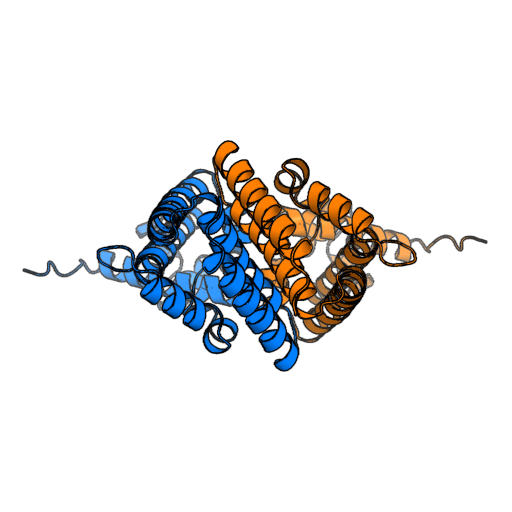 12.617 1 97.38 91 TYR A O 1
ATOM 695 N N . LEU A 1 92 ? -4.633 3.654 13.758 1 98.25 92 LEU A N 1
ATOM 696 C CA . LEU A 1 92 ? -3.178 3.754 13.852 1 98.25 92 LEU A CA 1
ATOM 697 C C . LEU A 1 92 ? -2.672 3.141 15.148 1 98.25 92 LEU A C 1
ATOM 699 O O . LEU A 1 92 ? -2.148 3.848 16.016 1 98.25 92 LEU A O 1
ATOM 703 N N . SER A 1 93 ? -2.758 1.846 15.266 1 98.38 93 SER A N 1
ATOM 704 C CA . SER A 1 93 ? -2.428 1.095 16.469 1 98.38 93 SER A CA 1
ATOM 705 C C . SER A 1 93 ? -1.646 -0.172 16.141 1 98.38 93 SER A C 1
ATOM 707 O O . SER A 1 93 ? -1.692 -0.655 15.008 1 98.38 93 SER A O 1
ATOM 709 N N . MET A 1 94 ? -0.947 -0.726 17.141 1 98.56 94 MET A N 1
ATOM 710 C CA . MET A 1 94 ? -0.194 -1.964 16.953 1 98.56 94 MET A CA 1
ATOM 711 C C . MET A 1 94 ? -1.133 -3.143 16.734 1 98.56 94 MET A C 1
ATOM 713 O O . MET A 1 94 ? -0.799 -4.074 15.992 1 98.56 94 MET A O 1
ATOM 717 N N . SER A 1 95 ? -2.312 -3.09 17.297 1 98.06 95 SER A N 1
ATOM 718 C CA . SER A 1 95 ? -3.293 -4.137 17.031 1 98.06 95 SER A CA 1
ATOM 719 C C . SER A 1 95 ? -3.631 -4.227 15.555 1 98.06 95 SER A C 1
ATOM 721 O O . SER A 1 95 ? -3.717 -5.32 14.992 1 98.06 95 SER A O 1
ATOM 723 N N . HIS A 1 96 ? -3.797 -3.086 14.922 1 97.94 96 HIS A N 1
ATOM 724 C CA . HIS A 1 96 ? -4.082 -3.055 13.492 1 97.94 96 HIS A CA 1
ATOM 725 C C . HIS A 1 96 ? -2.873 -3.506 12.68 1 97.94 96 HIS A C 1
ATOM 727 O O . HIS A 1 96 ? -3.023 -4.199 11.664 1 97.94 96 HIS A O 1
ATOM 733 N N . VAL A 1 97 ? -1.654 -3.148 13.094 1 98.56 97 VAL A N 1
ATOM 734 C CA . VAL A 1 97 ? -0.438 -3.58 12.414 1 98.56 97 VAL A CA 1
ATOM 735 C C . VAL A 1 97 ? -0.345 -5.105 12.438 1 98.56 97 VAL A C 1
ATOM 737 O O . VAL A 1 97 ? -0.049 -5.73 11.422 1 98.56 97 VAL A O 1
ATOM 740 N N . GLU A 1 98 ? -0.689 -5.676 13.5 1 97.81 98 GLU A N 1
ATOM 741 C CA . GLU A 1 98 ? -0.444 -7.09 13.758 1 97.81 98 GLU A CA 1
ATOM 742 C C . GLU A 1 98 ? -1.576 -7.953 13.203 1 97.81 98 GLU A C 1
ATOM 744 O O . GLU A 1 98 ? -1.414 -9.164 13.031 1 97.81 98 GLU A O 1
ATOM 749 N N . GLN A 1 99 ? -2.725 -7.371 12.992 1 96.75 99 GLN A N 1
ATOM 750 C CA . GLN A 1 99 ? -3.896 -8.133 12.57 1 96.75 99 GLN A CA 1
ATOM 751 C C . GLN A 1 99 ? -4.441 -7.605 11.242 1 96.75 99 GLN A C 1
ATOM 753 O O . GLN A 1 99 ? -5.562 -7.094 11.188 1 96.75 99 GLN A O 1
ATOM 758 N N . ALA A 1 100 ? -3.705 -7.887 10.227 1 95.75 100 ALA A N 1
ATOM 759 C CA . ALA A 1 100 ? -4.082 -7.398 8.906 1 95.75 100 ALA A CA 1
ATOM 760 C C . ALA A 1 100 ? -5.422 -7.977 8.469 1 95.75 100 ALA A C 1
ATOM 762 O O . ALA A 1 100 ? -6.215 -7.297 7.809 1 95.75 100 ALA A O 1
ATOM 763 N N . GLN A 1 101 ? -5.742 -9.164 8.906 1 94.38 101 GLN A N 1
ATOM 764 C CA . GLN A 1 101 ? -6.93 -9.875 8.445 1 94.38 101 GLN A CA 1
ATOM 765 C C . GLN A 1 101 ? -8.203 -9.273 9.031 1 94.38 101 GLN A C 1
ATOM 767 O O . GLN A 1 101 ? -9.297 -9.5 8.523 1 94.38 101 GLN A O 1
ATOM 772 N N . SER A 1 102 ? -8.078 -8.484 10.102 1 93.56 102 SER A N 1
ATOM 773 C CA . SER A 1 102 ? -9.25 -7.961 10.789 1 93.56 102 SER A CA 1
ATOM 774 C C . SER A 1 102 ? -9.391 -6.457 10.57 1 93.56 102 SER A C 1
ATOM 776 O O . SER A 1 102 ? -10.352 -5.844 11.039 1 93.56 102 SER A O 1
ATOM 778 N N . GLY A 1 103 ? -8.445 -5.879 9.922 1 94 103 GLY A N 1
ATOM 779 C CA . GLY A 1 103 ? -8.438 -4.43 9.781 1 94 103 GLY A CA 1
ATOM 780 C C . GLY A 1 103 ? -8.828 -3.965 8.391 1 94 103 GLY A C 1
ATOM 781 O O . GLY A 1 103 ? -9.43 -4.719 7.625 1 94 103 GLY A O 1
ATOM 782 N N . CYS A 1 104 ? -8.617 -2.732 8.148 1 96.69 104 CYS A N 1
ATOM 783 C CA . CYS A 1 104 ? -8.867 -2.113 6.855 1 96.69 104 CYS A CA 1
ATOM 784 C C . CYS A 1 104 ? -8.164 -2.875 5.742 1 96.69 104 CYS A C 1
ATOM 786 O O . CYS A 1 104 ? -7.004 -3.268 5.887 1 96.69 104 CYS A O 1
ATOM 788 N N . ALA A 1 105 ? -8.789 -3.008 4.637 1 97.81 105 ALA A N 1
ATOM 789 C CA . ALA A 1 105 ? -8.25 -3.801 3.533 1 97.81 105 ALA A CA 1
ATOM 790 C C . ALA A 1 105 ? -7.195 -3.016 2.756 1 97.81 105 ALA A C 1
ATOM 792 O O . ALA A 1 105 ? -6.395 -3.6 2.023 1 97.81 105 ALA A O 1
ATOM 793 N N . LEU A 1 106 ? -7.141 -1.756 2.857 1 98.38 106 LEU A N 1
ATOM 794 C CA . LEU A 1 106 ? -6.414 -0.914 1.913 1 98.38 106 LEU A CA 1
ATOM 795 C C . LEU A 1 106 ? -4.91 -1.096 2.068 1 98.38 106 LEU A C 1
ATOM 797 O O . LEU A 1 106 ? -4.195 -1.26 1.077 1 98.38 106 LEU A O 1
ATOM 801 N N . PRO A 1 107 ? -4.398 -1.104 3.309 1 98.62 107 PRO A N 1
ATOM 802 C CA . PRO A 1 107 ? -2.951 -1.303 3.395 1 98.62 107 PRO A CA 1
ATOM 803 C C . PRO A 1 107 ? -2.502 -2.637 2.803 1 98.62 107 PRO A C 1
ATOM 805 O O . PRO A 1 107 ? -1.385 -2.744 2.287 1 98.62 107 PRO A O 1
ATOM 808 N N . ALA A 1 108 ? -3.369 -3.588 2.822 1 98.31 108 ALA A N 1
ATOM 809 C CA . ALA A 1 108 ? -3.008 -4.934 2.383 1 98.31 108 ALA A CA 1
ATOM 810 C C . ALA A 1 108 ? -3.318 -5.129 0.901 1 98.31 108 ALA A C 1
ATOM 812 O O . ALA A 1 108 ? -2.598 -5.84 0.198 1 98.31 108 ALA A O 1
ATOM 813 N N . LEU A 1 109 ? -4.371 -4.492 0.447 1 98.56 109 LEU A N 1
ATOM 814 C CA . LEU A 1 109 ? -4.898 -4.875 -0.859 1 98.56 109 LEU A CA 1
ATOM 815 C C . LEU A 1 109 ? -4.918 -3.678 -1.807 1 98.56 109 LEU A C 1
ATOM 817 O O . LEU A 1 109 ? -5.344 -3.799 -2.957 1 98.56 109 LEU A O 1
ATOM 821 N N . GLY A 1 110 ? -4.496 -2.498 -1.312 1 98.69 110 GLY A N 1
ATOM 822 C CA . GLY A 1 110 ? -4.555 -1.301 -2.135 1 98.69 110 GLY A CA 1
ATOM 823 C C . GLY A 1 110 ? -3.848 -1.459 -3.469 1 98.69 110 GLY A C 1
ATOM 824 O O . GLY A 1 110 ? -4.363 -1.03 -4.504 1 98.69 110 GLY A O 1
ATOM 825 N N . ALA A 1 111 ? -2.703 -2.045 -3.457 1 98.5 111 ALA A N 1
ATOM 826 C CA . ALA A 1 111 ? -1.945 -2.25 -4.688 1 98.5 111 ALA A CA 1
ATOM 827 C C . ALA A 1 111 ? -2.682 -3.191 -5.637 1 98.5 111 ALA A C 1
ATOM 829 O O . ALA A 1 111 ? -2.68 -2.984 -6.852 1 98.5 111 ALA A O 1
ATOM 830 N N . GLU A 1 112 ? -3.289 -4.234 -5.109 1 98.44 112 GLU A N 1
ATOM 831 C CA . GLU A 1 112 ? -4.051 -5.16 -5.941 1 98.44 112 GLU A CA 1
ATOM 832 C C . GLU A 1 112 ? -5.305 -4.492 -6.508 1 98.44 112 GLU A C 1
ATOM 834 O O . GLU A 1 112 ? -5.699 -4.766 -7.645 1 98.44 112 GLU A O 1
ATOM 839 N N . ILE A 1 113 ? -5.93 -3.656 -5.699 1 98.62 113 ILE A N 1
ATOM 840 C CA . ILE A 1 113 ? -7.078 -2.895 -6.18 1 98.62 113 ILE A CA 1
ATOM 841 C C . ILE A 1 113 ? -6.652 -1.988 -7.332 1 98.62 113 ILE A C 1
ATOM 843 O O . ILE A 1 113 ? -7.34 -1.9 -8.352 1 98.62 113 ILE A O 1
ATOM 847 N N . ALA A 1 114 ? -5.543 -1.357 -7.207 1 98.38 114 ALA A N 1
ATOM 848 C CA . ALA A 1 114 ? -5.02 -0.455 -8.227 1 98.38 114 ALA A CA 1
ATOM 849 C C . ALA A 1 114 ? -4.793 -1.189 -9.547 1 98.38 114 ALA A C 1
ATOM 851 O O . ALA A 1 114 ? -4.906 -0.596 -10.625 1 98.38 114 ALA A O 1
ATOM 852 N N . ARG A 1 115 ? -4.531 -2.492 -9.508 1 96.81 115 ARG A N 1
ATOM 853 C CA . ARG A 1 115 ? -4.219 -3.281 -10.695 1 96.81 115 ARG A CA 1
ATOM 854 C C . ARG A 1 115 ? -5.457 -4 -11.219 1 96.81 115 ARG A C 1
ATOM 856 O O . ARG A 1 115 ? -5.41 -4.648 -12.266 1 96.81 115 ARG A O 1
ATOM 863 N N . ALA A 1 116 ? -6.539 -3.953 -10.461 1 97.12 116 ALA A N 1
ATOM 864 C CA . ALA A 1 116 ? -7.75 -4.688 -10.812 1 97.12 116 ALA A CA 1
ATOM 865 C C . ALA A 1 116 ? -8.477 -4.02 -11.984 1 97.12 116 ALA A C 1
ATOM 867 O O . ALA A 1 116 ? -8.102 -2.922 -12.406 1 97.12 116 ALA A O 1
ATOM 868 N N . ASP A 1 117 ? -9.477 -4.691 -12.453 1 96.06 117 ASP A N 1
ATOM 869 C CA . ASP A 1 117 ? -10.297 -4.145 -13.523 1 96.06 117 ASP A CA 1
ATOM 870 C C . ASP A 1 117 ? -11 -2.865 -13.086 1 96.06 117 ASP A C 1
ATOM 872 O O . ASP A 1 117 ? -11.156 -2.619 -11.883 1 96.06 117 ASP A O 1
ATOM 876 N N . VAL A 1 118 ? -11.359 -2.086 -14.055 1 97.31 118 VAL A N 1
ATOM 877 C CA . VAL A 1 118 ? -11.922 -0.761 -13.805 1 97.31 118 VAL A CA 1
ATOM 878 C C . VAL A 1 118 ? -13.18 -0.885 -12.953 1 97.31 118 VAL A C 1
ATOM 880 O O . VAL A 1 118 ? -13.461 -0.02 -12.117 1 97.31 118 VAL A O 1
ATOM 883 N N . ALA A 1 119 ? -13.875 -1.951 -13.109 1 97.25 119 ALA A N 1
ATOM 884 C CA . ALA A 1 119 ? -15.102 -2.145 -12.336 1 97.25 119 ALA A CA 1
ATOM 885 C C . ALA A 1 119 ? -14.797 -2.256 -10.852 1 97.25 119 ALA A C 1
ATOM 887 O O . ALA A 1 119 ? -15.531 -1.726 -10.016 1 97.25 119 ALA A O 1
ATOM 888 N N . VAL A 1 120 ? -13.758 -2.965 -10.5 1 97.81 120 VAL A N 1
ATOM 889 C CA . VAL A 1 120 ? -13.336 -3.094 -9.109 1 97.81 120 VAL A CA 1
ATOM 890 C C . VAL A 1 120 ? -12.875 -1.738 -8.578 1 97.81 120 VAL A C 1
ATOM 892 O O . VAL A 1 120 ? -13.25 -1.339 -7.473 1 97.81 120 VAL A O 1
ATOM 895 N N . ARG A 1 121 ? -12.117 -1.015 -9.383 1 98.31 121 ARG A N 1
ATOM 896 C CA . ARG A 1 121 ? -11.617 0.296 -8.977 1 98.31 121 ARG A CA 1
ATOM 897 C C . ARG A 1 121 ? -12.766 1.279 -8.781 1 98.31 121 ARG A C 1
ATOM 899 O O . ARG A 1 121 ? -12.727 2.125 -7.887 1 98.31 121 ARG A O 1
ATOM 906 N N . GLU A 1 122 ? -13.758 1.181 -9.578 1 98.38 122 GLU A N 1
ATOM 907 C CA . GLU A 1 122 ? -14.922 2.053 -9.453 1 98.38 122 GLU A CA 1
ATOM 908 C C . GLU A 1 122 ? -15.656 1.803 -8.141 1 98.38 122 GLU A C 1
ATOM 910 O O . GLU A 1 122 ? -16.141 2.742 -7.5 1 98.38 122 GLU A O 1
ATOM 915 N N . ARG A 1 123 ? -15.734 0.561 -7.777 1 97.38 123 ARG A N 1
ATOM 916 C CA . ARG A 1 123 ? -16.344 0.221 -6.496 1 97.38 123 ARG A CA 1
ATOM 917 C C . ARG A 1 123 ? -15.531 0.791 -5.336 1 97.38 123 ARG A C 1
ATOM 919 O O . ARG A 1 123 ? -16.094 1.404 -4.426 1 97.38 123 ARG A O 1
ATOM 926 N N . ALA A 1 124 ? -14.281 0.59 -5.406 1 98.44 124 ALA A N 1
ATOM 927 C CA . ALA A 1 124 ? -13.398 1.119 -4.367 1 98.44 124 ALA A CA 1
ATOM 928 C C . ALA A 1 124 ? -13.508 2.639 -4.277 1 98.44 124 ALA A C 1
ATOM 930 O O . ALA A 1 124 ? -13.617 3.197 -3.186 1 98.44 124 ALA A O 1
ATOM 931 N N . GLU A 1 125 ? -13.531 3.246 -5.441 1 98.69 125 GLU A N 1
ATOM 932 C CA . GLU A 1 125 ? -13.617 4.699 -5.523 1 98.69 125 GLU A CA 1
ATOM 933 C C . GLU A 1 125 ? -14.906 5.211 -4.875 1 98.69 125 GLU A C 1
ATOM 935 O O . GLU A 1 125 ? -14.883 6.184 -4.121 1 98.69 125 GLU A O 1
ATOM 940 N N . ALA A 1 126 ? -15.984 4.602 -5.16 1 98.38 126 ALA A N 1
ATOM 941 C CA . ALA A 1 126 ? -17.266 5.023 -4.609 1 98.38 126 ALA A CA 1
ATOM 942 C C . ALA A 1 126 ? -17.25 4.984 -3.082 1 98.38 126 ALA A C 1
ATOM 944 O O . ALA A 1 126 ? -17.703 5.926 -2.426 1 98.38 126 ALA A O 1
ATOM 945 N N . TRP A 1 127 ? -16.719 3.949 -2.564 1 97.56 127 TRP A N 1
ATOM 946 C CA . TRP A 1 127 ? -16.688 3.803 -1.112 1 97.56 127 TRP A CA 1
ATOM 947 C C . TRP A 1 127 ? -15.68 4.762 -0.488 1 97.56 127 TRP A C 1
ATOM 949 O O . TRP A 1 127 ? -15.93 5.328 0.58 1 97.56 127 TRP A O 1
ATOM 959 N N . MET A 1 128 ? -14.547 4.941 -1.137 1 98.12 128 MET A N 1
ATOM 960 C CA . MET A 1 128 ? -13.555 5.887 -0.625 1 98.12 128 MET A CA 1
ATOM 961 C C . MET A 1 128 ? -14.109 7.309 -0.634 1 98.12 128 MET A C 1
ATOM 963 O O . MET A 1 128 ? -13.859 8.078 0.296 1 98.12 128 MET A O 1
ATOM 967 N N . CYS A 1 129 ? -14.828 7.645 -1.665 1 98.06 129 CYS A N 1
ATOM 968 C CA . CYS A 1 129 ? -15.445 8.969 -1.749 1 98.06 129 CYS A CA 1
ATOM 969 C C . CYS A 1 129 ? -16.469 9.156 -0.644 1 98.06 129 CYS A C 1
ATOM 971 O O . CYS A 1 129 ? -16.562 10.242 -0.06 1 98.06 129 CYS A O 1
ATOM 973 N N . ARG A 1 130 ? -17.203 8.117 -0.389 1 96.25 130 ARG A N 1
ATOM 974 C CA . ARG A 1 130 ? -18.172 8.203 0.697 1 96.25 130 ARG A CA 1
ATOM 975 C C . ARG A 1 130 ? -17.484 8.469 2.029 1 96.25 130 ARG A C 1
ATOM 977 O O . ARG A 1 130 ? -17.922 9.328 2.799 1 96.25 130 ARG A O 1
ATOM 984 N N . LEU A 1 131 ? -16.422 7.75 2.287 1 96 131 LEU A N 1
ATOM 985 C CA . LEU A 1 131 ? -15.68 7.941 3.525 1 96 131 LEU A CA 1
ATOM 986 C C . LEU A 1 131 ? -15.07 9.344 3.582 1 96 131 LEU A C 1
ATOM 988 O O . LEU A 1 131 ? -15.148 10.016 4.609 1 96 131 LEU A O 1
ATOM 992 N N . GLN A 1 132 ? -14.477 9.719 2.475 1 97 132 GLN A N 1
ATOM 993 C CA . GLN A 1 132 ? -13.867 11.047 2.391 1 97 132 GLN A CA 1
ATOM 994 C C . GLN A 1 132 ? -14.898 12.141 2.662 1 97 132 GLN A C 1
ATOM 996 O O . GLN A 1 132 ? -14.609 13.109 3.359 1 97 132 GLN A O 1
ATOM 1001 N N . GLN A 1 133 ? -16.062 12.023 2.119 1 95.44 133 GLN A N 1
ATOM 1002 C CA . GLN A 1 133 ? -17.125 13.016 2.309 1 95.44 133 GLN A CA 1
ATOM 1003 C C . GLN A 1 133 ? -17.531 13.117 3.775 1 95.44 133 GLN A C 1
ATOM 1005 O O . GLN A 1 133 ? -17.734 14.211 4.297 1 95.44 133 GLN A O 1
ATOM 1010 N N . ARG A 1 134 ? -17.609 11.992 4.406 1 93.38 134 ARG A N 1
ATOM 1011 C CA . ARG A 1 134 ? -17.953 11.984 5.824 1 93.38 134 ARG A CA 1
ATOM 1012 C C . ARG A 1 134 ? -16.875 12.68 6.652 1 93.38 134 ARG A C 1
ATOM 1014 O O . ARG A 1 134 ? -17.188 13.492 7.527 1 93.38 134 ARG A O 1
ATOM 1021 N N . TRP A 1 135 ? -15.641 12.383 6.387 1 94.38 135 TRP A N 1
ATOM 1022 C CA . TRP A 1 135 ? -14.547 13 7.121 1 94.38 135 TRP A CA 1
ATOM 1023 C C . TRP A 1 135 ? -14.422 14.484 6.777 1 94.38 135 TRP A C 1
ATOM 1025 O O . TRP A 1 135 ? -14.086 15.297 7.633 1 94.38 135 TRP A O 1
ATOM 1035 N N . ALA A 1 136 ? -14.672 14.789 5.477 1 94.81 136 ALA A N 1
ATOM 1036 C CA . ALA A 1 136 ? -14.633 16.188 5.059 1 94.81 136 ALA A CA 1
ATOM 1037 C C . ALA A 1 136 ? -15.664 17.016 5.828 1 94.81 136 ALA A C 1
ATOM 1039 O O . ALA A 1 136 ? -15.383 18.156 6.207 1 94.81 136 ALA A O 1
ATOM 1040 N N . GLN A 1 137 ? -16.781 16.469 6.023 1 92.75 137 GLN A N 1
ATOM 1041 C CA . GLN A 1 137 ? -17.828 17.141 6.789 1 92.75 137 GLN A CA 1
ATOM 1042 C C . GLN A 1 137 ? -17.406 17.328 8.242 1 92.75 137 GLN A C 1
ATOM 1044 O O . GLN A 1 137 ? -17.609 18.406 8.82 1 92.75 137 GLN A O 1
ATOM 1049 N N . ALA A 1 138 ? -16.859 16.328 8.844 1 91 138 ALA A N 1
ATOM 1050 C CA . ALA A 1 138 ? -16.422 16.391 10.234 1 91 138 ALA A CA 1
ATOM 1051 C C . ALA A 1 138 ? -15.289 17.391 10.406 1 91 138 ALA A C 1
ATOM 1053 O O . ALA A 1 138 ? -15.227 18.109 11.414 1 91 138 ALA A O 1
ATOM 1054 N N . LEU A 1 139 ? -14.43 17.516 9.414 1 92.38 139 LEU A N 1
ATOM 1055 C CA . LEU A 1 139 ? -13.219 18.312 9.508 1 92.38 139 LEU A CA 1
ATOM 1056 C C . LEU A 1 139 ? -13.445 19.719 8.961 1 92.38 139 LEU A C 1
ATOM 1058 O O . LEU A 1 139 ? -12.68 20.641 9.25 1 92.38 139 LEU A O 1
ATOM 1062 N N . GLY A 1 140 ? -14.492 19.859 8.133 1 92.5 140 GLY A N 1
ATOM 1063 C CA . GLY A 1 140 ? -14.734 21.109 7.434 1 92.5 140 GLY A CA 1
ATOM 1064 C C . GLY A 1 140 ? -13.75 21.359 6.305 1 92.5 140 GLY A C 1
ATOM 1065 O O . GLY A 1 140 ? -13.492 22.516 5.941 1 92.5 140 GLY A O 1
ATOM 1066 N N . SER A 1 141 ? -13.156 20.266 5.77 1 94.75 141 SER A N 1
ATOM 1067 C CA . SER A 1 141 ? -12.133 20.406 4.738 1 94.75 141 SER A CA 1
ATOM 1068 C C . SER A 1 141 ? -12.055 19.156 3.865 1 94.75 141 SER A C 1
ATOM 1070 O O . SER A 1 141 ? -11.648 18.094 4.336 1 94.75 141 SER A O 1
ATOM 1072 N N . GLU A 1 142 ? -12.305 19.25 2.576 1 94.81 142 GLU A N 1
ATOM 1073 C CA . GLU A 1 142 ? -12.195 18.156 1.626 1 94.81 142 GLU A CA 1
ATOM 1074 C C . GLU A 1 142 ? -10.75 17.688 1.486 1 94.81 142 GLU A C 1
ATOM 1076 O O . GLU A 1 142 ? -10.484 16.484 1.432 1 94.81 142 GLU A O 1
ATOM 1081 N N . SER A 1 143 ? -9.922 18.641 1.512 1 94.69 143 SER A N 1
ATOM 1082 C CA . SER A 1 143 ? -8.5 18.344 1.316 1 94.69 143 SER A CA 1
ATOM 1083 C C . SER A 1 143 ? -7.918 17.609 2.514 1 94.69 143 SER A C 1
ATOM 1085 O O . SER A 1 143 ? -7.18 16.641 2.348 1 94.69 143 SER A O 1
ATOM 1087 N N . GLN A 1 144 ? -8.281 18.047 3.701 1 95.19 144 GLN A N 1
ATOM 1088 C CA . GLN A 1 144 ? -7.777 17.375 4.891 1 95.19 144 GLN A CA 1
ATOM 1089 C C . GLN A 1 144 ? -8.289 15.938 4.957 1 95.19 144 GLN A C 1
ATOM 1091 O O . GLN A 1 144 ? -7.574 15.031 5.406 1 95.19 144 GLN A O 1
ATOM 1096 N N . ALA A 1 145 ? -9.484 15.734 4.496 1 96.25 145 ALA A N 1
ATOM 1097 C CA . ALA A 1 145 ? -10.055 14.391 4.512 1 96.25 145 ALA A CA 1
ATOM 1098 C C . ALA A 1 145 ? -9.242 13.438 3.641 1 96.25 145 ALA A C 1
ATOM 1100 O O . ALA A 1 145 ? -8.844 12.359 4.09 1 96.25 145 ALA A O 1
ATOM 1101 N N . TRP A 1 146 ? -8.938 13.836 2.404 1 98.19 146 TRP A N 1
ATOM 1102 C CA . TRP A 1 146 ? -8.117 13.016 1.517 1 98.19 146 TRP A CA 1
ATOM 1103 C C . TRP A 1 146 ? -6.723 12.812 2.092 1 98.19 146 TRP A C 1
ATOM 1105 O O . TRP A 1 146 ? -6.18 11.711 2.053 1 98.19 146 TRP A O 1
ATOM 1115 N N . SER A 1 147 ? -6.184 13.891 2.602 1 97.75 147 SER A N 1
ATOM 1116 C CA . SER A 1 147 ? -4.824 13.828 3.133 1 97.75 147 SER A CA 1
ATOM 1117 C C . SER A 1 147 ? -4.738 12.867 4.316 1 97.75 147 SER A C 1
ATOM 1119 O O . SER A 1 147 ? -3.848 12.023 4.371 1 97.75 147 SER A O 1
ATOM 1121 N N . ILE A 1 148 ? -5.66 12.977 5.23 1 97.19 148 ILE A N 1
ATOM 1122 C CA . ILE A 1 148 ? -5.629 12.156 6.438 1 97.19 148 ILE A CA 1
ATOM 1123 C C . ILE A 1 148 ? -5.914 10.703 6.078 1 97.19 148 ILE A C 1
ATOM 1125 O O . ILE A 1 148 ? -5.266 9.789 6.598 1 97.19 148 ILE A O 1
ATOM 1129 N N . LEU A 1 149 ? -6.852 10.43 5.191 1 97.75 149 LEU A N 1
ATOM 1130 C CA . LEU A 1 149 ? -7.129 9.078 4.73 1 97.75 149 LEU A CA 1
ATOM 1131 C C . LEU A 1 149 ? -5.883 8.445 4.121 1 97.75 149 LEU A C 1
ATOM 1133 O O . LEU A 1 149 ? -5.531 7.309 4.461 1 97.75 149 LEU A O 1
ATOM 1137 N N . SER A 1 150 ? -5.219 9.156 3.234 1 98.62 150 SER A N 1
ATOM 1138 C CA . SER A 1 150 ? -4.004 8.672 2.592 1 98.62 150 SER A CA 1
ATOM 1139 C C . SER A 1 150 ? -2.891 8.445 3.609 1 98.62 150 SER A C 1
ATOM 1141 O O . SER A 1 150 ? -2.143 7.473 3.514 1 98.62 150 SER A O 1
ATOM 1143 N N . GLN A 1 151 ? -2.791 9.359 4.594 1 98.38 151 GLN A N 1
ATOM 1144 C CA . GLN A 1 151 ? -1.802 9.234 5.656 1 98.38 151 GLN A CA 1
ATOM 1145 C C . GLN A 1 151 ? -2.02 7.957 6.461 1 98.38 151 GLN A C 1
ATOM 1147 O O . GLN A 1 151 ? -1.063 7.25 6.781 1 98.38 151 GLN A O 1
ATOM 1152 N N . CYS A 1 152 ? -3.24 7.676 6.793 1 98.25 152 CYS A N 1
ATOM 1153 C CA . CYS A 1 152 ? -3.578 6.477 7.547 1 98.25 152 CYS A CA 1
ATOM 1154 C C . CYS A 1 152 ? -3.145 5.223 6.797 1 98.25 152 CYS A C 1
ATOM 1156 O O . CYS A 1 152 ? -2.463 4.359 7.359 1 98.25 152 CYS A O 1
ATOM 1158 N N . VAL A 1 153 ? -3.498 5.164 5.551 1 98.62 153 VAL A N 1
ATOM 1159 C CA . VAL A 1 153 ? -3.164 4.008 4.727 1 98.62 153 VAL A CA 1
ATOM 1160 C C . VAL A 1 153 ? -1.646 3.855 4.641 1 98.62 153 VAL A C 1
ATOM 1162 O O . VAL A 1 153 ? -1.109 2.771 4.875 1 98.62 153 VAL A O 1
ATOM 1165 N N . GLY A 1 154 ? -0.976 4.945 4.383 1 98.81 154 GLY A N 1
ATOM 1166 C CA . GLY A 1 154 ? 0.472 4.914 4.25 1 98.81 154 GLY A CA 1
ATOM 1167 C C . GLY A 1 154 ? 1.182 4.531 5.535 1 98.81 154 GLY A C 1
ATOM 1168 O O . GLY A 1 154 ? 2.189 3.82 5.504 1 98.81 154 GLY A O 1
ATOM 1169 N N . ALA A 1 155 ? 0.703 5.004 6.652 1 98.88 155 ALA A N 1
ATOM 1170 C CA . ALA A 1 155 ? 1.309 4.684 7.941 1 98.88 155 ALA A CA 1
ATOM 1171 C C . ALA A 1 155 ? 1.27 3.184 8.211 1 98.88 155 ALA A C 1
ATOM 1173 O O . ALA A 1 155 ? 2.256 2.602 8.672 1 98.88 155 ALA A O 1
ATOM 1174 N N . LEU A 1 156 ? 0.165 2.566 7.902 1 98.88 156 LEU A N 1
ATOM 1175 C CA . LEU A 1 156 ? 0.039 1.135 8.148 1 98.88 156 LEU A CA 1
ATOM 1176 C C . LEU A 1 156 ? 0.897 0.338 7.168 1 98.88 156 LEU A C 1
ATOM 1178 O O . LEU A 1 156 ? 1.525 -0.651 7.555 1 98.88 156 LEU A O 1
ATOM 1182 N N . VAL A 1 157 ? 0.915 0.759 5.879 1 98.88 157 VAL A N 1
ATOM 1183 C CA . VAL A 1 157 ? 1.764 0.088 4.898 1 98.88 157 VAL A CA 1
ATOM 1184 C C . VAL A 1 157 ? 3.217 0.126 5.363 1 98.88 157 VAL A C 1
ATOM 1186 O O . VAL A 1 157 ? 3.881 -0.912 5.434 1 98.88 157 VAL A O 1
ATOM 1189 N N . VAL A 1 158 ? 3.711 1.273 5.742 1 98.88 158 VAL A N 1
ATOM 1190 C CA . VAL A 1 158 ? 5.105 1.447 6.129 1 98.88 158 VAL A CA 1
ATOM 1191 C C . VAL A 1 158 ? 5.375 0.716 7.445 1 98.88 158 VAL A C 1
ATOM 1193 O O . VAL A 1 158 ? 6.383 0.02 7.578 1 98.88 158 VAL A O 1
ATOM 1196 N N . ALA A 1 159 ? 4.48 0.832 8.375 1 98.94 159 ALA A N 1
ATOM 1197 C CA . ALA A 1 159 ? 4.668 0.172 9.664 1 98.94 159 ALA A CA 1
ATOM 1198 C C . ALA A 1 159 ? 4.785 -1.34 9.5 1 98.94 159 ALA A C 1
ATOM 1200 O O . ALA A 1 159 ? 5.66 -1.972 10.094 1 98.94 159 ALA A O 1
ATOM 1201 N N . ARG A 1 160 ? 3.977 -1.916 8.672 1 98.75 160 ARG A N 1
ATOM 1202 C CA . ARG A 1 160 ? 3.961 -3.367 8.516 1 98.75 160 ARG A CA 1
ATOM 1203 C C . ARG A 1 160 ? 5.227 -3.859 7.824 1 98.75 160 ARG A C 1
ATOM 1205 O O . ARG A 1 160 ? 5.617 -5.02 7.98 1 98.75 160 ARG A O 1
ATOM 1212 N N . MET A 1 161 ? 5.852 -2.99 7.055 1 98.56 161 MET A N 1
ATOM 1213 C CA . MET A 1 161 ? 7.082 -3.35 6.352 1 98.56 161 MET A CA 1
ATOM 1214 C C . MET A 1 161 ? 8.25 -3.453 7.328 1 98.56 161 MET A C 1
ATOM 1216 O O . MET A 1 161 ? 9.258 -4.094 7.023 1 98.56 161 MET A O 1
ATOM 1220 N N . MET A 1 162 ? 8.164 -2.689 8.414 1 98.69 162 MET A N 1
ATOM 1221 C CA . MET A 1 162 ? 9.266 -2.68 9.375 1 98.69 162 MET A CA 1
ATOM 1222 C C . MET A 1 162 ? 9.352 -4.008 10.117 1 98.69 162 MET A C 1
ATOM 1224 O O . MET A 1 162 ? 8.32 -4.605 10.445 1 98.69 162 MET A O 1
ATOM 1228 N N . SER A 1 163 ? 10.594 -4.465 10.422 1 98.31 163 SER A N 1
ATOM 1229 C CA . SER A 1 163 ? 10.805 -5.719 11.141 1 98.31 163 SER A CA 1
ATOM 1230 C C . SER A 1 163 ? 10.852 -5.492 12.648 1 98.31 163 SER A C 1
ATOM 1232 O O . SER A 1 163 ? 10.609 -6.414 13.43 1 98.31 163 SER A O 1
ATOM 1234 N N . THR A 1 164 ? 11.109 -4.25 13.086 1 98.31 164 THR A N 1
ATOM 1235 C CA . THR A 1 164 ? 11.289 -3.924 14.492 1 98.31 164 THR A CA 1
ATOM 1236 C C . THR A 1 164 ? 10.039 -3.264 15.062 1 98.31 164 THR A C 1
ATOM 1238 O O . THR A 1 164 ? 9.609 -2.209 14.586 1 98.31 164 THR A O 1
ATOM 1241 N N . PRO A 1 165 ? 9.477 -3.846 16.125 1 98.19 165 PRO A N 1
ATOM 1242 C CA . PRO A 1 165 ? 8.242 -3.301 16.703 1 98.19 165 PRO A CA 1
ATOM 1243 C C . PRO A 1 165 ? 8.383 -1.839 17.125 1 98.19 165 PRO A C 1
ATOM 1245 O O . PRO A 1 165 ? 7.438 -1.059 16.984 1 98.19 165 PRO A O 1
ATOM 1248 N N . GLU A 1 166 ? 9.539 -1.436 17.562 1 98.38 166 GLU A N 1
ATOM 1249 C CA . GLU A 1 166 ? 9.758 -0.053 17.984 1 98.38 166 GLU A CA 1
ATOM 1250 C C . GLU A 1 166 ? 9.633 0.904 16.797 1 98.38 166 GLU A C 1
ATOM 1252 O O . GLU A 1 166 ? 9.094 2.002 16.938 1 98.38 166 GLU A O 1
ATOM 1257 N N . LEU A 1 167 ? 10.164 0.493 15.695 1 98.62 167 LEU A N 1
ATOM 1258 C CA . LEU A 1 167 ? 10.07 1.326 14.5 1 98.62 167 LEU A CA 1
ATOM 1259 C C . LEU A 1 167 ? 8.641 1.38 13.977 1 98.62 167 LEU A C 1
ATOM 1261 O O . LEU A 1 167 ? 8.195 2.418 13.484 1 98.62 167 LEU A O 1
ATOM 1265 N N . GLN A 1 168 ? 7.918 0.222 14.062 1 98.81 168 GLN A N 1
ATOM 1266 C CA . GLN A 1 168 ? 6.496 0.235 13.734 1 98.81 168 GLN A CA 1
ATOM 1267 C C . GLN A 1 168 ? 5.75 1.284 14.555 1 98.81 168 GLN A C 1
ATOM 1269 O O . GLN A 1 168 ? 4.996 2.088 14 1 98.81 168 GLN A O 1
ATOM 1274 N N . GLN A 1 169 ? 6.016 1.284 15.844 1 98.62 169 GLN A N 1
ATOM 1275 C CA . GLN A 1 169 ? 5.363 2.215 16.766 1 98.62 169 GLN A CA 1
ATOM 1276 C C . GLN A 1 169 ? 5.738 3.658 16.438 1 98.62 169 GLN A C 1
ATOM 1278 O O . GLN A 1 169 ? 4.902 4.559 16.531 1 98.62 169 GLN A O 1
ATOM 1283 N N . GLN A 1 170 ? 6.961 3.869 16.078 1 98.5 170 GLN A N 1
ATOM 1284 C CA . GLN A 1 170 ? 7.422 5.211 15.742 1 98.5 170 GLN A CA 1
ATOM 1285 C C . GLN A 1 170 ? 6.703 5.754 14.508 1 98.5 170 GLN A C 1
ATOM 1287 O O . GLN A 1 170 ? 6.301 6.918 14.477 1 98.5 170 GLN A O 1
ATOM 1292 N N . VAL A 1 171 ? 6.535 4.934 13.523 1 98.81 171 VAL A N 1
ATOM 1293 C CA . VAL A 1 171 ? 5.836 5.328 12.305 1 98.81 171 VAL A CA 1
ATOM 1294 C C . VAL A 1 171 ? 4.398 5.719 12.641 1 98.81 171 VAL A C 1
ATOM 1296 O O . VAL A 1 171 ? 3.924 6.773 12.211 1 98.81 171 VAL A O 1
ATOM 1299 N N . LEU A 1 172 ? 3.736 4.863 13.453 1 98.81 172 LEU A N 1
ATOM 1300 C CA . LEU A 1 172 ? 2.348 5.117 13.82 1 98.81 172 LEU A CA 1
ATOM 1301 C C . LEU A 1 172 ? 2.227 6.398 14.633 1 98.81 172 LEU A C 1
ATOM 1303 O O . LEU A 1 172 ? 1.375 7.246 14.352 1 98.81 172 LEU A O 1
ATOM 1307 N N . LYS A 1 17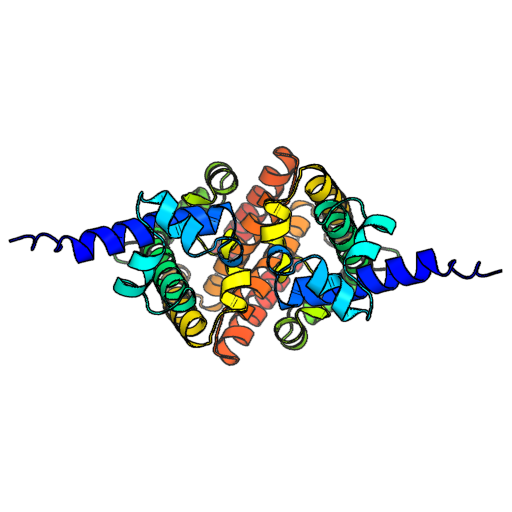3 ? 3.068 6.535 15.586 1 98.19 173 LYS A N 1
ATOM 1308 C CA . LYS A 1 173 ? 3.027 7.699 16.469 1 98.19 173 LYS A CA 1
ATOM 1309 C C . LYS A 1 173 ? 3.293 8.984 15.68 1 98.19 173 LYS A C 1
ATOM 1311 O O . LYS A 1 173 ? 2.623 10 15.898 1 98.19 173 LYS A O 1
ATOM 1316 N N . SER A 1 174 ? 4.277 8.969 14.828 1 97.81 174 SER A N 1
ATOM 1317 C CA . SER A 1 174 ? 4.605 10.125 14.008 1 97.81 174 SER A CA 1
ATOM 1318 C C . SER A 1 174 ? 3.414 10.562 13.156 1 97.81 174 SER A C 1
ATOM 1320 O O . SER A 1 174 ? 3.121 11.75 13.055 1 97.81 174 SER A O 1
ATOM 1322 N N . SER A 1 175 ? 2.74 9.562 12.539 1 97.75 175 SER A N 1
ATOM 1323 C CA . SER A 1 175 ? 1.569 9.859 11.727 1 97.75 175 SER A CA 1
ATOM 1324 C C . SER A 1 175 ? 0.426 10.406 12.57 1 97.75 175 SER A C 1
ATOM 1326 O O . SER A 1 175 ? -0.229 11.383 12.188 1 97.75 175 SER A O 1
ATOM 1328 N N . ARG A 1 176 ? 0.2 9.805 13.742 1 96.69 176 ARG A N 1
ATOM 1329 C CA . ARG A 1 176 ? -0.849 10.273 14.641 1 96.69 176 ARG A CA 1
ATOM 1330 C C . ARG A 1 176 ? -0.597 11.711 15.07 1 96.69 176 ARG A C 1
ATOM 1332 O O . ARG A 1 176 ? -1.516 12.531 15.078 1 96.69 176 ARG A O 1
ATOM 1339 N N . ASP A 1 177 ? 0.62 12 15.43 1 93.56 177 ASP A N 1
ATOM 1340 C CA . ASP A 1 177 ? 0.979 13.336 15.898 1 93.56 177 ASP A CA 1
ATOM 1341 C C . ASP A 1 177 ? 0.737 14.383 14.812 1 93.56 177 ASP A C 1
ATOM 1343 O O . ASP A 1 177 ? 0.156 15.438 15.07 1 93.56 177 ASP A O 1
ATOM 1347 N N . GLU A 1 178 ? 1.132 14.062 13.648 1 91.5 178 GLU A N 1
ATOM 1348 C CA . GLU A 1 178 ? 1.012 15.023 12.562 1 91.5 178 GLU A CA 1
ATOM 1349 C C . GLU A 1 178 ? -0.441 15.188 12.117 1 91.5 178 GLU A C 1
ATOM 1351 O O . GLU A 1 178 ? -0.868 16.281 11.758 1 91.5 178 GLU A O 1
ATOM 1356 N N . ILE A 1 179 ? -1.214 14.109 12.117 1 94.19 179 ILE A N 1
ATOM 1357 C CA . ILE A 1 179 ? -2.643 14.195 11.836 1 94.19 179 ILE A CA 1
ATOM 1358 C C . ILE A 1 179 ? -3.32 15.086 12.875 1 94.19 179 ILE A C 1
ATOM 1360 O O . ILE A 1 179 ? -4.168 15.914 12.531 1 94.19 179 ILE A O 1
ATOM 1364 N N . GLY A 1 180 ? -2.947 14.875 14.156 1 90.81 180 GLY A N 1
ATOM 1365 C CA . GLY A 1 180 ? -3.475 15.719 15.211 1 90.81 180 GLY A CA 1
ATOM 1366 C C . GLY A 1 180 ? -3.229 17.203 14.969 1 90.81 180 GLY A C 1
ATOM 1367 O O . GLY A 1 180 ? -4.109 18.031 15.211 1 90.81 180 GLY A O 1
ATOM 1368 N N . ARG A 1 181 ? -2.078 17.531 14.492 1 87.5 181 ARG A N 1
ATOM 1369 C CA . ARG A 1 181 ? -1.745 18.922 14.18 1 87.5 181 ARG A CA 1
ATOM 1370 C C . ARG A 1 181 ? -2.602 19.453 13.031 1 87.5 181 ARG A C 1
ATOM 1372 O O . ARG A 1 181 ? -3.012 20.609 13.039 1 87.5 181 ARG A O 1
ATOM 1379 N N . GLN A 1 182 ? -2.828 18.594 12.055 1 85.19 182 GLN A N 1
ATOM 1380 C CA . GLN A 1 182 ? -3.646 18.969 10.906 1 85.19 182 GLN A CA 1
ATOM 1381 C C . GLN A 1 182 ? -5.078 19.266 11.328 1 85.19 182 GLN A C 1
ATOM 1383 O O . GLN A 1 182 ? -5.672 20.25 10.867 1 85.19 182 GLN A O 1
ATOM 1388 N N . ILE A 1 183 ? -5.609 18.422 12.164 1 85.19 183 ILE A N 1
ATOM 1389 C CA . ILE A 1 183 ? -6.996 18.562 12.602 1 85.19 183 ILE A CA 1
ATOM 1390 C C . ILE A 1 183 ? -7.137 19.812 13.469 1 85.19 183 ILE A C 1
ATOM 1392 O O . ILE A 1 183 ? -8.164 20.5 13.414 1 85.19 183 ILE A O 1
ATOM 1396 N N . GLY A 1 184 ? -6.168 20.125 14.234 1 76.19 184 GLY A N 1
ATOM 1397 C CA . GLY A 1 184 ? -6.203 21.297 15.094 1 76.19 184 GLY A CA 1
ATOM 1398 C C . GLY A 1 184 ? -6.023 22.594 14.336 1 76.19 184 GLY A C 1
ATOM 1399 O O . GLY A 1 184 ? -6.199 23.688 14.898 1 76.19 184 GLY A O 1
ATOM 1400 N N . GLN A 1 185 ? -5.543 22.547 13.086 1 69.62 185 GLN A N 1
ATOM 1401 C CA . GLN A 1 185 ? -5.312 23.75 12.289 1 69.62 185 GLN A CA 1
ATOM 1402 C C . GLN A 1 185 ? -6.348 23.875 11.172 1 69.62 185 GLN A C 1
ATOM 1404 O O . GLN A 1 185 ? -6.164 23.328 10.086 1 69.62 185 GLN A O 1
ATOM 1409 N N . PRO A 1 186 ? -7.52 24.5 11.453 1 58.78 186 PRO A N 1
ATOM 1410 C CA . PRO A 1 186 ? -8.539 24.656 10.414 1 58.78 186 PRO A CA 1
ATOM 1411 C C . PRO A 1 186 ? -8 25.297 9.141 1 58.78 186 PRO A C 1
ATOM 1413 O O . PRO A 1 186 ? -7.086 26.125 9.211 1 58.78 186 PRO A O 1
ATOM 1416 N N . SER A 1 187 ? -7.852 24.438 7.996 1 53.47 187 SER A N 1
ATOM 1417 C CA . SER A 1 187 ? -7.422 25 6.715 1 53.47 187 SER A CA 1
ATOM 1418 C C . SER A 1 187 ? -8.18 26.281 6.383 1 53.47 187 SER A C 1
ATOM 1420 O O . SER A 1 187 ? -9.375 26.391 6.672 1 53.47 187 SER A O 1
ATOM 1422 N N . ALA A 1 188 ? -7.48 27.422 6.16 1 45.62 188 ALA A N 1
ATOM 1423 C CA . ALA A 1 188 ? -8.117 28.688 5.789 1 45.62 188 ALA A CA 1
ATOM 1424 C C . ALA A 1 188 ? -9.102 28.484 4.637 1 45.62 188 ALA A C 1
ATOM 1426 O O . ALA A 1 188 ? -8.891 27.625 3.777 1 45.62 188 ALA A O 1
ATOM 1427 N N . MET B 1 1 ? 39.875 0.204 -14.688 1 39.25 1 MET B N 1
ATOM 1428 C CA . MET B 1 1 ? 39.312 -0.829 -15.555 1 39.25 1 MET B CA 1
ATOM 1429 C C . MET B 1 1 ? 37.875 -1.15 -15.156 1 39.25 1 MET B C 1
ATOM 1431 O O . MET B 1 1 ? 37.594 -1.533 -14.016 1 39.25 1 MET B O 1
ATOM 1435 N N . ARG B 1 2 ? 36.844 -0.515 -15.547 1 46.34 2 ARG B N 1
ATOM 1436 C CA . ARG B 1 2 ? 35.469 -0.827 -15.25 1 46.34 2 ARG B CA 1
ATOM 1437 C C . ARG B 1 2 ? 35.188 -2.324 -15.375 1 46.34 2 ARG B C 1
ATOM 1439 O O . ARG B 1 2 ? 35.344 -2.898 -16.453 1 46.34 2 ARG B O 1
ATOM 1446 N N . TYR B 1 3 ? 35.656 -3.172 -14.5 1 50.53 3 TYR B N 1
ATOM 1447 C CA . TYR B 1 3 ? 35.594 -4.621 -14.641 1 50.53 3 TYR B CA 1
ATOM 1448 C C . TYR B 1 3 ? 34.281 -5.059 -15.234 1 50.53 3 TYR B C 1
ATOM 1450 O O . TYR B 1 3 ? 33.219 -4.613 -14.789 1 50.53 3 TYR B O 1
ATOM 1458 N N . SER B 1 4 ? 34.219 -5.379 -16.484 1 59.28 4 SER B N 1
ATOM 1459 C CA . SER B 1 4 ? 33.094 -5.879 -17.281 1 59.28 4 SER B CA 1
ATOM 1460 C C . SER B 1 4 ? 32.375 -7.023 -16.562 1 59.28 4 SER B C 1
ATOM 1462 O O . SER B 1 4 ? 33.031 -7.926 -16.031 1 59.28 4 SER B O 1
ATOM 1464 N N . LEU B 1 5 ? 31.219 -6.742 -16.031 1 66.75 5 LEU B N 1
ATOM 1465 C CA . LEU B 1 5 ? 30.484 -7.832 -15.398 1 66.75 5 LEU B CA 1
ATOM 1466 C C . LEU B 1 5 ? 30.578 -9.109 -16.234 1 66.75 5 LEU B C 1
ATOM 1468 O O . LEU B 1 5 ? 30.609 -9.047 -17.469 1 66.75 5 LEU B O 1
ATOM 1472 N N . SER B 1 6 ? 31.047 -10.188 -15.609 1 81.44 6 SER B N 1
ATOM 1473 C CA . SER B 1 6 ? 30.938 -11.477 -16.266 1 81.44 6 SER B CA 1
ATOM 1474 C C . SER B 1 6 ? 29.547 -11.68 -16.859 1 81.44 6 SER B C 1
ATOM 1476 O O . SER B 1 6 ? 28.609 -10.945 -16.531 1 81.44 6 SER B O 1
ATOM 1478 N N . HIS B 1 7 ? 29.453 -12.477 -17.875 1 84.75 7 HIS B N 1
ATOM 1479 C CA . HIS B 1 7 ? 28.172 -12.812 -18.5 1 84.75 7 HIS B CA 1
ATOM 1480 C C . HIS B 1 7 ? 27.125 -13.203 -17.453 1 84.75 7 HIS B C 1
ATOM 1482 O O . HIS B 1 7 ? 25.969 -12.797 -17.562 1 84.75 7 HIS B O 1
ATOM 1488 N N . LYS B 1 8 ? 27.547 -13.891 -16.484 1 87.38 8 LYS B N 1
ATOM 1489 C CA . LYS B 1 8 ? 26.656 -14.312 -15.406 1 87.38 8 LYS B CA 1
ATOM 1490 C C . LYS B 1 8 ? 26.141 -13.109 -14.609 1 87.38 8 LYS B C 1
ATOM 1492 O O . LYS B 1 8 ? 24.953 -13.023 -14.297 1 87.38 8 LYS B O 1
ATOM 1497 N N . GLN B 1 9 ? 27.047 -12.227 -14.336 1 90.12 9 GLN B N 1
ATOM 1498 C CA . GLN B 1 9 ? 26.672 -11.031 -13.586 1 90.12 9 GLN B CA 1
ATOM 1499 C C . GLN B 1 9 ? 25.75 -10.141 -14.406 1 90.12 9 GLN B C 1
ATOM 1501 O O . GLN B 1 9 ? 24.812 -9.555 -13.875 1 90.12 9 GLN B O 1
ATOM 1506 N N . GLU B 1 10 ? 25.953 -10.109 -15.625 1 92.31 10 GLU B N 1
ATOM 1507 C CA . GLU B 1 10 ? 25.109 -9.312 -16.516 1 92.31 10 GLU B CA 1
ATOM 1508 C C . GLU B 1 10 ? 23.703 -9.875 -16.578 1 92.31 10 GLU B C 1
ATOM 1510 O O . GLU B 1 10 ? 22.719 -9.125 -16.547 1 92.31 10 GLU B O 1
ATOM 1515 N N . THR B 1 11 ? 23.625 -11.188 -16.656 1 92.69 11 THR B N 1
ATOM 1516 C CA . THR B 1 11 ? 22.328 -11.844 -16.703 1 92.69 11 THR B CA 1
ATOM 1517 C C . THR B 1 11 ? 21.578 -11.633 -15.391 1 92.69 11 THR B C 1
ATOM 1519 O O . THR B 1 11 ? 20.359 -11.383 -15.398 1 92.69 11 THR B O 1
ATOM 1522 N N . ARG B 1 12 ? 22.297 -11.734 -14.344 1 95.19 12 ARG B N 1
ATOM 1523 C CA . ARG B 1 12 ? 21.672 -11.516 -13.039 1 95.19 12 ARG B CA 1
ATOM 1524 C C . ARG B 1 12 ? 21.109 -10.102 -12.93 1 95.19 12 ARG B C 1
ATOM 1526 O O . ARG B 1 12 ? 20 -9.914 -12.43 1 95.19 12 ARG B O 1
ATOM 1533 N N . GLU B 1 13 ? 21.859 -9.148 -13.445 1 95.56 13 GLU B N 1
ATOM 1534 C CA . GLU B 1 13 ? 21.422 -7.762 -13.422 1 95.56 13 GLU B CA 1
ATOM 1535 C C . GLU B 1 13 ? 20.219 -7.551 -14.336 1 95.56 13 GLU B C 1
ATOM 1537 O O . GLU B 1 13 ? 19.281 -6.828 -13.984 1 95.56 13 GLU B O 1
ATOM 1542 N N . ARG B 1 14 ? 20.203 -8.156 -15.43 1 95.75 14 ARG B N 1
ATOM 1543 C CA . ARG B 1 14 ? 19.078 -8.078 -16.344 1 95.75 14 ARG B CA 1
ATOM 1544 C C . ARG B 1 14 ? 17.828 -8.68 -15.703 1 95.75 14 ARG B C 1
ATOM 1546 O O . ARG B 1 14 ? 16.719 -8.125 -15.844 1 95.75 14 ARG B O 1
ATOM 1553 N N . LEU B 1 15 ? 18.047 -9.812 -15.07 1 96.81 15 LEU B N 1
ATOM 1554 C CA . LEU B 1 15 ? 16.938 -10.469 -14.375 1 96.81 15 LEU B CA 1
ATOM 1555 C C . LEU B 1 15 ? 16.391 -9.57 -13.273 1 96.81 15 LEU B C 1
ATOM 1557 O O . LEU B 1 15 ? 15.164 -9.414 -13.148 1 96.81 15 LEU B O 1
ATOM 1561 N N . LEU B 1 16 ? 17.266 -8.969 -12.578 1 97.06 16 LEU B N 1
ATOM 1562 C CA . LEU B 1 16 ? 16.875 -8.086 -11.484 1 97.06 16 LEU B CA 1
ATOM 1563 C C . LEU B 1 16 ? 16.094 -6.883 -12.008 1 97.06 16 LEU B C 1
ATOM 1565 O O . LEU B 1 16 ? 15.023 -6.555 -11.492 1 97.06 16 LEU B O 1
ATOM 1569 N N . GLU B 1 17 ? 16.562 -6.258 -13.055 1 96.62 17 GLU B N 1
ATOM 1570 C CA . GLU B 1 17 ? 15.93 -5.07 -13.625 1 96.62 17 GLU B CA 1
ATOM 1571 C C . GLU B 1 17 ? 14.562 -5.402 -14.211 1 96.62 17 GLU B C 1
ATOM 1573 O O . GLU B 1 17 ? 13.578 -4.719 -13.93 1 96.62 17 GLU B O 1
ATOM 1578 N N . SER B 1 18 ? 14.539 -6.434 -14.93 1 97.31 18 SER B N 1
ATOM 1579 C CA . SER B 1 18 ? 13.281 -6.848 -15.555 1 97.31 18 SER B CA 1
ATOM 1580 C C . SER B 1 18 ? 12.258 -7.27 -14.508 1 97.31 18 SER B C 1
ATOM 1582 O O . SER B 1 18 ? 11.086 -6.91 -14.602 1 97.31 18 SER B O 1
ATOM 1584 N N . SER B 1 19 ? 12.703 -8 -13.539 1 97.94 19 SER B N 1
ATOM 1585 C CA . SER B 1 19 ? 11.812 -8.5 -12.5 1 97.94 19 SER B CA 1
ATOM 1586 C C . SER B 1 19 ? 11.273 -7.363 -11.641 1 97.94 19 SER B C 1
ATOM 1588 O O . SER B 1 19 ? 10.109 -7.387 -11.227 1 97.94 19 SER B O 1
ATOM 1590 N N . ALA B 1 20 ? 12.117 -6.344 -11.406 1 97.88 20 ALA B N 1
ATOM 1591 C CA . ALA B 1 20 ? 11.688 -5.195 -10.609 1 97.88 20 ALA B CA 1
ATOM 1592 C C . ALA B 1 20 ? 10.562 -4.438 -11.305 1 97.88 20 ALA B C 1
ATOM 1594 O O . ALA B 1 20 ? 9.547 -4.105 -10.688 1 97.88 20 ALA B O 1
ATOM 1595 N N . ALA B 1 21 ? 10.758 -4.227 -12.562 1 96.56 21 ALA B N 1
ATOM 1596 C CA . ALA B 1 21 ? 9.742 -3.527 -13.336 1 96.56 21 ALA B CA 1
ATOM 1597 C C . ALA B 1 21 ? 8.438 -4.32 -13.375 1 96.56 21 ALA B C 1
ATOM 1599 O O . ALA B 1 21 ? 7.359 -3.768 -13.156 1 96.56 21 ALA B O 1
ATOM 1600 N N . SER B 1 22 ? 8.531 -5.605 -13.562 1 95.81 22 SER B N 1
ATOM 1601 C CA . SER B 1 22 ? 7.367 -6.484 -13.617 1 95.81 22 SER B CA 1
ATOM 1602 C C . SER B 1 22 ? 6.668 -6.566 -12.258 1 95.81 22 SER B C 1
ATOM 1604 O O . SER B 1 22 ? 5.438 -6.562 -12.188 1 95.81 22 SER B O 1
ATOM 1606 N N . ALA B 1 23 ? 7.48 -6.625 -11.242 1 97.56 23 ALA B N 1
ATOM 1607 C CA . ALA B 1 23 ? 6.938 -6.699 -9.891 1 97.56 23 ALA B CA 1
ATOM 1608 C C . ALA B 1 23 ? 6.125 -5.453 -9.555 1 97.56 23 ALA B C 1
ATOM 1610 O O . ALA B 1 23 ? 5.035 -5.547 -8.984 1 97.56 23 ALA B O 1
ATOM 1611 N N . LYS B 1 24 ? 6.598 -4.305 -9.922 1 97.56 24 LYS B N 1
ATOM 1612 C CA . LYS B 1 24 ? 5.902 -3.055 -9.617 1 97.56 24 LYS B CA 1
ATOM 1613 C C . LYS B 1 24 ? 4.641 -2.906 -10.461 1 97.56 24 LYS B C 1
ATOM 1615 O O . LYS B 1 24 ? 3.643 -2.346 -10 1 97.56 24 LYS B O 1
ATOM 1620 N N . LYS B 1 25 ? 4.668 -3.463 -11.594 1 95.62 25 LYS B N 1
ATOM 1621 C CA . LYS B 1 25 ? 3.531 -3.342 -12.5 1 95.62 25 LYS B CA 1
ATOM 1622 C C . LYS B 1 25 ? 2.43 -4.332 -12.133 1 95.62 25 LYS B C 1
ATOM 1624 O O . LYS B 1 25 ? 1.252 -3.973 -12.086 1 95.62 25 LYS B O 1
ATOM 1629 N N . SER B 1 26 ? 2.832 -5.629 -11.766 1 95.06 26 SER B N 1
ATOM 1630 C CA . SER B 1 26 ? 1.832 -6.691 -11.711 1 95.06 26 SER B CA 1
ATOM 1631 C C . SER B 1 26 ? 1.819 -7.363 -10.344 1 95.06 26 SER B C 1
ATOM 1633 O O . SER B 1 26 ? 0.958 -8.203 -10.062 1 95.06 26 SER B O 1
ATOM 1635 N N . GLY B 1 27 ? 2.721 -6.93 -9.477 1 96.81 27 GLY B N 1
ATOM 1636 C CA . GLY B 1 27 ? 2.92 -7.695 -8.258 1 96.81 27 GLY B CA 1
ATOM 1637 C C . GLY B 1 27 ? 3.914 -8.828 -8.43 1 96.81 27 GLY B C 1
ATOM 1638 O O . GLY B 1 27 ? 3.93 -9.5 -9.461 1 96.81 27 GLY B O 1
ATOM 1639 N N . PHE B 1 28 ? 4.703 -9.062 -7.445 1 97.5 28 PHE B N 1
ATOM 1640 C CA . PHE B 1 28 ? 5.777 -10.047 -7.543 1 97.5 28 PHE B CA 1
ATOM 1641 C C . PHE B 1 28 ? 5.238 -11.461 -7.383 1 97.5 28 PHE B C 1
ATOM 1643 O O . PHE B 1 28 ? 5.648 -12.375 -8.102 1 97.5 28 PHE B O 1
ATOM 1650 N N . ALA B 1 29 ? 4.367 -11.609 -6.504 1 93.31 29 ALA B N 1
ATOM 1651 C CA . ALA B 1 29 ? 3.873 -12.938 -6.137 1 93.31 29 ALA B CA 1
ATOM 1652 C C . ALA B 1 29 ? 3.178 -13.602 -7.32 1 93.31 29 ALA B C 1
ATOM 1654 O O . ALA B 1 29 ? 3.15 -14.836 -7.418 1 93.31 29 ALA B O 1
ATOM 1655 N N . THR B 1 30 ? 2.719 -12.875 -8.25 1 90.44 30 THR B N 1
ATOM 1656 C CA . THR B 1 30 ? 1.907 -13.398 -9.336 1 90.44 30 THR B CA 1
ATOM 1657 C C . THR B 1 30 ? 2.793 -13.922 -10.469 1 90.44 30 THR B C 1
ATOM 1659 O O . THR B 1 30 ? 2.312 -14.609 -11.367 1 90.44 30 THR B O 1
ATOM 1662 N N . ILE B 1 31 ? 4.023 -13.617 -10.375 1 94.25 31 ILE B N 1
ATOM 1663 C CA . ILE B 1 31 ? 4.93 -13.992 -11.461 1 94.25 31 ILE B CA 1
ATOM 1664 C C . ILE B 1 31 ? 5.727 -15.234 -11.055 1 94.25 31 ILE B C 1
ATOM 1666 O O . ILE B 1 31 ? 6.387 -15.242 -10.016 1 94.25 31 ILE B O 1
ATOM 1670 N N . GLY B 1 32 ? 5.656 -16.266 -11.883 1 94.69 32 GLY B N 1
ATOM 1671 C CA . GLY B 1 32 ? 6.449 -17.453 -11.625 1 94.69 32 GLY B CA 1
ATOM 1672 C C . GLY B 1 32 ? 7.848 -17.375 -12.203 1 94.69 32 GLY B C 1
ATOM 1673 O O . GLY B 1 32 ? 8.164 -16.453 -12.961 1 94.69 32 GLY B O 1
ATOM 1674 N N . VAL B 1 33 ? 8.617 -18.344 -11.805 1 96.62 33 VAL B N 1
ATOM 1675 C CA . VAL B 1 33 ? 10.008 -18.422 -12.25 1 96.62 33 VAL B CA 1
ATOM 1676 C C . VAL B 1 33 ? 10.062 -18.438 -13.773 1 96.62 33 VAL B C 1
ATOM 1678 O O . VAL B 1 33 ? 10.867 -17.719 -14.375 1 96.62 33 VAL B O 1
ATOM 1681 N N . ASP B 1 34 ? 9.203 -19.188 -14.383 1 96.62 34 ASP B N 1
ATOM 1682 C CA . ASP B 1 34 ? 9.18 -19.266 -15.844 1 96.62 34 ASP B CA 1
ATOM 1683 C C . ASP B 1 34 ? 8.875 -17.891 -16.453 1 96.62 34 ASP B C 1
ATOM 1685 O O . ASP B 1 34 ? 9.523 -17.484 -17.422 1 96.62 34 ASP B O 1
ATOM 1689 N N . GLY B 1 35 ? 7.934 -17.188 -15.891 1 95.88 35 GLY B N 1
ATOM 1690 C CA . GLY B 1 35 ? 7.586 -15.859 -16.375 1 95.88 35 GLY B CA 1
ATOM 1691 C C . GLY B 1 35 ? 8.703 -14.852 -16.219 1 95.88 35 GLY B C 1
ATOM 1692 O O . GLY B 1 35 ? 8.961 -14.047 -17.125 1 95.88 35 GLY B O 1
ATOM 1693 N N . LEU B 1 36 ? 9.391 -14.883 -15.086 1 97 36 LEU B N 1
ATOM 1694 C CA . LEU B 1 36 ? 10.508 -13.984 -14.812 1 97 36 LEU B CA 1
ATOM 1695 C C . LEU B 1 36 ? 11.641 -14.211 -15.812 1 97 36 LEU B C 1
ATOM 1697 O O . LEU B 1 36 ? 12.203 -13.25 -16.344 1 97 36 LEU B O 1
ATOM 1701 N N . MET B 1 37 ? 11.898 -15.445 -16.109 1 97.31 37 MET B N 1
ATOM 1702 C CA . MET B 1 37 ? 13.008 -15.797 -16.984 1 97.31 37 MET B CA 1
ATOM 1703 C C . MET B 1 37 ? 12.656 -15.523 -18.453 1 97.31 37 MET B C 1
ATOM 1705 O O . MET B 1 37 ? 13.484 -15.023 -19.203 1 97.31 37 MET B O 1
ATOM 1709 N N . LYS B 1 38 ? 11.461 -15.781 -18.812 1 96.75 38 LYS B N 1
ATOM 1710 C CA . LYS B 1 38 ? 11 -15.539 -20.172 1 96.75 38 LYS B CA 1
ATOM 1711 C C . LYS B 1 38 ? 11.109 -14.07 -20.547 1 96.75 38 LYS B C 1
ATOM 1713 O O . LYS B 1 38 ? 11.43 -13.734 -21.688 1 96.75 38 LYS B O 1
ATOM 1718 N N . ALA B 1 39 ? 10.93 -13.234 -19.609 1 95.69 39 ALA B N 1
ATOM 1719 C CA . ALA B 1 39 ? 10.969 -11.797 -19.844 1 95.69 39 ALA B CA 1
ATOM 1720 C C . ALA B 1 39 ? 12.352 -11.344 -20.297 1 95.69 39 ALA B C 1
ATOM 1722 O O . ALA B 1 39 ? 12.5 -10.289 -20.906 1 95.69 39 ALA B O 1
ATOM 1723 N N . ILE B 1 40 ? 13.352 -12.172 -19.969 1 96.25 40 ILE B N 1
ATOM 1724 C CA . ILE B 1 40 ? 14.695 -11.789 -20.391 1 96.25 40 ILE B CA 1
ATOM 1725 C C . ILE B 1 40 ? 15.234 -12.797 -21.391 1 96.25 40 ILE B C 1
ATOM 1727 O O . ILE B 1 40 ? 16.438 -12.906 -21.594 1 96.25 40 ILE B O 1
ATOM 1731 N N . GLY B 1 41 ? 14.383 -13.633 -21.875 1 96.19 41 GLY B N 1
ATOM 1732 C CA . GLY B 1 41 ? 14.719 -14.5 -22.984 1 96.19 41 GLY B CA 1
ATOM 1733 C C . GLY B 1 41 ? 15.422 -15.773 -22.562 1 96.19 41 GLY B C 1
ATOM 1734 O O . GLY B 1 41 ? 16.188 -16.359 -23.328 1 96.19 41 GLY B O 1
ATOM 1735 N N . LEU B 1 42 ? 15.266 -16.156 -21.375 1 95.69 42 LEU B N 1
ATOM 1736 C CA . LEU B 1 42 ? 15.945 -17.359 -20.891 1 95.69 42 LEU B CA 1
ATOM 1737 C C . LEU B 1 42 ? 14.93 -18.391 -20.406 1 95.69 42 LEU B C 1
ATOM 1739 O O . LEU B 1 42 ? 13.75 -18.078 -20.219 1 95.69 42 LEU B O 1
ATOM 1743 N N . SER B 1 43 ? 15.492 -19.641 -20.219 1 93.31 43 SER B N 1
ATOM 1744 C CA . SER B 1 43 ? 14.672 -20.719 -19.688 1 93.31 43 SER B CA 1
ATOM 1745 C C . SER B 1 43 ? 14.586 -20.672 -18.172 1 93.31 43 SER B C 1
ATOM 1747 O O . SER B 1 43 ? 15.484 -20.141 -17.516 1 93.31 43 SER B O 1
ATOM 1749 N N . GLY B 1 44 ? 13.5 -21.25 -17.594 1 92.94 44 GLY B N 1
ATOM 1750 C CA . GLY B 1 44 ? 13.25 -21.234 -16.156 1 92.94 44 GLY B CA 1
ATOM 1751 C C . GLY B 1 44 ? 14.344 -21.891 -15.352 1 92.94 44 GLY B C 1
ATOM 1752 O O . GLY B 1 44 ? 14.633 -21.484 -14.227 1 92.94 44 GLY B O 1
ATOM 1753 N N . GLY B 1 45 ? 14.945 -22.906 -15.914 1 92.19 45 GLY B N 1
ATOM 1754 C CA . GLY B 1 45 ? 15.977 -23.641 -15.211 1 92.19 45 GLY B CA 1
ATOM 1755 C C . GLY B 1 45 ? 17.203 -22.797 -14.883 1 92.19 45 GLY B C 1
ATOM 1756 O O . GLY B 1 45 ? 17.891 -23.062 -13.906 1 92.19 45 GLY B O 1
ATOM 1757 N N . ALA B 1 46 ? 17.5 -21.844 -15.633 1 93.69 46 ALA B N 1
ATOM 1758 C CA . ALA B 1 46 ? 18.672 -20.969 -15.445 1 93.69 46 ALA B CA 1
ATOM 1759 C C . ALA B 1 46 ? 18.5 -20.109 -14.203 1 93.69 46 ALA B C 1
ATOM 1761 O O . ALA B 1 46 ? 19.484 -19.547 -13.695 1 93.69 46 ALA B O 1
ATOM 1762 N N . PHE B 1 47 ? 17.266 -20.016 -13.719 1 96.81 47 PHE B N 1
ATOM 1763 C CA . PHE B 1 47 ? 16.938 -19.156 -12.586 1 96.81 47 PHE B CA 1
ATOM 1764 C C . PHE B 1 47 ? 17.797 -19.516 -11.367 1 96.81 47 PHE B C 1
ATOM 1766 O O . PHE B 1 47 ? 18.391 -18.656 -10.742 1 96.81 47 PHE B O 1
ATOM 1773 N N . TYR B 1 48 ? 17.969 -20.688 -11.133 1 95.31 48 TYR B N 1
ATOM 1774 C CA . TYR B 1 48 ? 18.547 -21.156 -9.883 1 95.31 48 TYR B CA 1
ATOM 1775 C C . TYR B 1 48 ? 20.078 -21.078 -9.93 1 95.31 48 TYR B C 1
ATOM 1777 O O . TYR B 1 48 ? 20.75 -21.312 -8.922 1 95.31 48 TYR B O 1
ATOM 1785 N N . GLY B 1 49 ? 20.625 -20.766 -11.055 1 95.38 49 GLY B N 1
ATOM 1786 C CA . GLY B 1 49 ? 22.016 -20.375 -11.164 1 95.38 49 GLY B CA 1
ATOM 1787 C C . GLY B 1 49 ? 22.297 -18.969 -10.695 1 95.38 49 GLY B C 1
ATOM 1788 O O . GLY B 1 49 ? 23.438 -18.594 -10.445 1 95.38 49 GLY B O 1
ATOM 1789 N N . HIS B 1 50 ? 21.266 -18.219 -10.555 1 96 50 HIS B N 1
ATOM 1790 C CA . HIS B 1 50 ? 21.391 -16.812 -10.188 1 96 50 HIS B CA 1
ATOM 1791 C C . HIS B 1 50 ? 20.812 -16.547 -8.805 1 96 50 HIS B C 1
ATOM 1793 O O . HIS B 1 50 ? 21.344 -15.727 -8.047 1 96 50 HIS B O 1
ATOM 1799 N N . PHE B 1 51 ? 19.719 -17.219 -8.539 1 97 51 PHE B N 1
ATOM 1800 C CA . PHE B 1 51 ? 19.047 -17.078 -7.254 1 97 51 PHE B CA 1
ATOM 1801 C C . PHE B 1 51 ? 18.578 -18.422 -6.723 1 97 51 PHE B C 1
ATOM 1803 O O . PHE B 1 51 ? 18.125 -19.281 -7.488 1 97 51 PHE B O 1
ATOM 1810 N N . SER B 1 52 ? 18.609 -18.562 -5.418 1 96.25 52 SER B N 1
ATOM 1811 C CA . SER B 1 52 ? 18.25 -19.828 -4.797 1 96.25 52 SER B CA 1
ATOM 1812 C C . SER B 1 52 ? 16.734 -19.984 -4.672 1 96.25 52 SER B C 1
ATOM 1814 O O . SER B 1 52 ? 16.234 -21.094 -4.504 1 96.25 52 SER B O 1
ATOM 1816 N N . SER B 1 53 ? 16.031 -18.828 -4.73 1 95.31 53 SER B N 1
ATOM 1817 C CA . SER B 1 53 ? 14.578 -18.828 -4.574 1 95.31 53 SER B CA 1
ATOM 1818 C C . SER B 1 53 ? 13.969 -17.516 -5.066 1 95.31 53 SER B C 1
ATOM 1820 O O . SER B 1 53 ? 14.68 -16.531 -5.254 1 95.31 53 SER B O 1
ATOM 1822 N N . LYS B 1 54 ? 12.734 -17.5 -5.25 1 95.31 54 LYS B N 1
ATOM 1823 C CA . LYS B 1 54 ? 12.008 -16.266 -5.574 1 95.31 54 LYS B CA 1
ATOM 1824 C C . LYS B 1 54 ? 12.133 -15.25 -4.445 1 95.31 54 LYS B C 1
ATOM 1826 O O . LYS B 1 54 ? 12.195 -14.047 -4.699 1 95.31 54 LYS B O 1
ATOM 1831 N N . ASP B 1 55 ? 12.242 -15.719 -3.248 1 95.25 55 ASP B N 1
ATOM 1832 C CA . ASP B 1 55 ? 12.391 -14.82 -2.105 1 95.25 55 ASP B CA 1
ATOM 1833 C C . ASP B 1 55 ? 13.727 -14.086 -2.156 1 95.25 55 ASP B C 1
ATOM 1835 O O . ASP B 1 55 ? 13.805 -12.898 -1.843 1 95.25 55 ASP B O 1
ATOM 1839 N N . GLU B 1 56 ? 14.695 -14.812 -2.5 1 97.12 56 GLU B N 1
ATOM 1840 C CA . GLU B 1 56 ? 16 -14.172 -2.639 1 97.12 56 GLU B CA 1
ATOM 1841 C C . GLU B 1 56 ? 15.977 -13.094 -3.715 1 97.12 56 GLU B C 1
ATOM 1843 O O . GLU B 1 56 ? 16.531 -12.008 -3.521 1 97.12 56 GLU B O 1
ATOM 1848 N N . LEU B 1 57 ? 15.367 -13.469 -4.836 1 97.88 57 LEU B N 1
ATOM 1849 C CA . LEU B 1 57 ? 15.227 -12.469 -5.887 1 97.88 57 LEU B CA 1
ATOM 1850 C C . LEU B 1 57 ? 14.43 -11.266 -5.391 1 97.88 57 LEU B C 1
ATOM 1852 O O . LEU B 1 57 ? 14.805 -10.117 -5.637 1 97.88 57 LEU B O 1
ATOM 1856 N N . PHE B 1 58 ? 13.344 -11.516 -4.676 1 98.5 58 PHE B N 1
ATOM 1857 C CA . PHE B 1 58 ? 12.516 -10.43 -4.168 1 98.5 58 PHE B CA 1
ATOM 1858 C C . PHE B 1 58 ? 13.312 -9.539 -3.227 1 98.5 58 PHE B C 1
ATOM 1860 O O . PHE B 1 58 ? 13.211 -8.305 -3.289 1 98.5 58 PHE B O 1
ATOM 1867 N N . GLY B 1 59 ? 14.07 -10.094 -2.33 1 98.31 59 GLY B N 1
ATOM 1868 C CA . GLY B 1 59 ? 14.938 -9.305 -1.465 1 98.31 59 GLY B CA 1
ATOM 1869 C C . GLY B 1 59 ? 15.898 -8.414 -2.232 1 98.31 59 GLY B C 1
ATOM 1870 O O . GLY B 1 59 ? 16.109 -7.258 -1.863 1 98.31 59 GLY B O 1
ATOM 1871 N N . ALA B 1 60 ? 16.469 -8.969 -3.301 1 98.38 60 ALA B N 1
ATOM 1872 C CA . ALA B 1 60 ? 17.391 -8.195 -4.133 1 98.38 60 ALA B CA 1
ATOM 1873 C C . ALA B 1 60 ? 16.656 -7.051 -4.836 1 98.38 60 ALA B C 1
ATOM 1875 O O . ALA B 1 60 ? 17.219 -5.957 -4.977 1 98.38 60 ALA B O 1
ATOM 1876 N N . ILE B 1 61 ? 15.469 -7.316 -5.281 1 98.31 61 ILE B N 1
ATOM 1877 C CA . ILE B 1 61 ? 14.648 -6.281 -5.902 1 98.31 61 ILE B CA 1
ATOM 1878 C C . ILE B 1 61 ? 14.375 -5.164 -4.895 1 98.31 61 ILE B C 1
ATOM 1880 O O . ILE B 1 61 ? 14.555 -3.984 -5.207 1 98.31 61 ILE B O 1
ATOM 1884 N N . VAL B 1 62 ? 13.969 -5.543 -3.701 1 98.44 62 VAL B N 1
ATOM 1885 C CA . VAL B 1 62 ? 13.648 -4.582 -2.65 1 98.44 62 VAL B CA 1
ATOM 1886 C C . VAL B 1 62 ? 14.867 -3.725 -2.338 1 98.44 62 VAL B C 1
ATOM 1888 O O . VAL B 1 62 ? 14.773 -2.496 -2.279 1 98.44 62 VAL B O 1
ATOM 1891 N N . GLU B 1 63 ? 15.953 -4.344 -2.201 1 98 63 GLU B N 1
ATOM 1892 C CA . GLU B 1 63 ? 17.188 -3.625 -1.923 1 98 63 GLU B CA 1
ATOM 1893 C C . GLU B 1 63 ? 17.531 -2.648 -3.047 1 98 63 GLU B C 1
ATOM 1895 O O . GLU B 1 63 ? 17.828 -1.48 -2.791 1 98 63 GLU B O 1
ATOM 1900 N N . ARG B 1 64 ? 17.5 -3.111 -4.227 1 97.06 64 ARG B N 1
ATOM 1901 C CA . ARG B 1 64 ? 17.797 -2.287 -5.391 1 97.06 64 ARG B CA 1
ATOM 1902 C C . ARG B 1 64 ? 16.859 -1.088 -5.469 1 97.06 64 ARG B C 1
ATOM 1904 O O . ARG B 1 64 ? 17.312 0.052 -5.605 1 97.06 64 ARG B O 1
ATOM 1911 N N . GLU B 1 65 ? 15.602 -1.323 -5.391 1 97.62 65 GLU B N 1
ATOM 1912 C CA . GLU B 1 65 ? 14.594 -0.28 -5.582 1 97.62 65 GLU B CA 1
ATOM 1913 C C . GLU B 1 65 ? 14.648 0.75 -4.457 1 97.62 65 GLU B C 1
ATOM 1915 O O . GLU B 1 65 ? 14.547 1.953 -4.707 1 97.62 65 GLU B O 1
ATOM 1920 N N . LEU B 1 66 ? 14.812 0.287 -3.219 1 97.44 66 LEU B N 1
ATOM 1921 C CA . LEU B 1 66 ? 14.82 1.223 -2.102 1 97.44 66 LEU B CA 1
ATOM 1922 C C . LEU B 1 66 ? 16.125 2.004 -2.053 1 97.44 66 LEU B C 1
ATOM 1924 O O . LEU B 1 66 ? 16.141 3.174 -1.669 1 97.44 66 LEU B O 1
ATOM 1928 N N . SER B 1 67 ? 17.219 1.36 -2.463 1 96.12 67 SER B N 1
ATOM 1929 C CA . SER B 1 67 ? 18.469 2.107 -2.572 1 96.12 67 SER B CA 1
ATOM 1930 C C . SER B 1 67 ? 18.344 3.221 -3.609 1 96.12 67 SER B C 1
ATOM 1932 O O . SER B 1 67 ? 18.859 4.324 -3.398 1 96.12 67 SER B O 1
ATOM 1934 N N . ARG B 1 68 ? 17.688 2.943 -4.688 1 93.56 68 ARG B N 1
ATOM 1935 C CA . ARG B 1 68 ? 17.438 3.949 -5.715 1 93.56 68 ARG B CA 1
ATOM 1936 C C . ARG B 1 68 ? 16.531 5.059 -5.195 1 93.56 68 ARG B C 1
ATOM 1938 O O . ARG B 1 68 ? 16.75 6.234 -5.5 1 93.56 68 ARG B O 1
ATOM 1945 N N . SER B 1 69 ? 15.539 4.684 -4.445 1 91.62 69 SER B N 1
ATOM 1946 C CA . SER B 1 69 ? 14.641 5.672 -3.854 1 91.62 69 SER B CA 1
ATOM 1947 C C . SER B 1 69 ? 15.391 6.59 -2.895 1 91.62 69 SER B C 1
ATOM 1949 O O . SER B 1 69 ? 15.172 7.805 -2.896 1 91.62 69 SER B O 1
ATOM 1951 N N . VAL B 1 70 ? 16.25 6.023 -2.09 1 91.31 70 VAL B N 1
ATOM 1952 C CA . VAL B 1 70 ? 17.031 6.809 -1.148 1 91.31 70 VAL B CA 1
ATOM 1953 C C . VAL B 1 70 ? 17.922 7.785 -1.911 1 91.31 70 VAL B C 1
ATOM 1955 O O . VAL B 1 70 ? 18.031 8.953 -1.543 1 91.31 70 VAL B O 1
ATOM 1958 N N . ALA B 1 71 ? 18.469 7.309 -2.969 1 89.69 71 ALA B N 1
ATOM 1959 C CA . ALA B 1 71 ? 19.344 8.164 -3.775 1 89.69 71 ALA B CA 1
ATOM 1960 C C . ALA B 1 71 ? 18.562 9.305 -4.414 1 89.69 71 ALA B C 1
ATOM 1962 O O . ALA B 1 71 ? 19.031 10.445 -4.453 1 89.69 71 ALA B O 1
ATOM 1963 N N . ARG B 1 72 ? 17.375 9 -4.859 1 86.5 72 ARG B N 1
ATOM 1964 C CA . ARG B 1 72 ? 16.547 9.969 -5.574 1 86.5 72 ARG B CA 1
ATOM 1965 C C . ARG B 1 72 ? 15.914 10.961 -4.605 1 86.5 72 ARG B C 1
ATOM 1967 O O . ARG B 1 72 ? 15.875 12.164 -4.883 1 86.5 72 ARG B O 1
ATOM 1974 N N . LEU B 1 73 ? 15.5 10.469 -3.504 1 83.81 73 LEU B N 1
ATOM 1975 C CA . LEU B 1 73 ? 14.68 11.273 -2.602 1 83.81 73 LEU B CA 1
ATOM 1976 C C . LEU B 1 73 ? 15.531 11.875 -1.49 1 83.81 73 LEU B C 1
ATOM 1978 O O . LEU B 1 73 ? 15.148 12.875 -0.883 1 83.81 73 LEU B O 1
ATOM 1982 N N . GLY B 1 74 ? 16.578 11.219 -1.132 1 81.75 74 GLY B N 1
ATOM 1983 C CA . GLY B 1 74 ? 17.453 11.68 -0.063 1 81.75 74 GLY B CA 1
ATOM 1984 C C . GLY B 1 74 ? 18.516 12.656 -0.537 1 81.75 74 GLY B C 1
ATOM 1985 O O . GLY B 1 74 ? 19.047 13.43 0.257 1 81.75 74 GLY B O 1
ATOM 1986 N N . GLY B 1 75 ? 18.719 12.703 -1.882 1 75.06 75 GLY B N 1
ATOM 1987 C CA . GLY B 1 75 ? 19.719 13.586 -2.455 1 75.06 75 GLY B CA 1
ATOM 1988 C C . GLY B 1 75 ? 21.141 13.211 -2.064 1 75.06 75 GLY B C 1
ATOM 1989 O O . GLY B 1 75 ? 21.344 12.297 -1.263 1 75.06 75 GLY B O 1
ATOM 1990 N N . GLU B 1 76 ? 21.984 13.805 -2.967 1 74.31 76 GLU B N 1
ATOM 1991 C CA . GLU B 1 76 ? 23.406 13.695 -2.662 1 74.31 76 GLU B CA 1
ATOM 1992 C C . GLU B 1 76 ? 23.906 14.922 -1.896 1 74.31 76 GLU B C 1
ATOM 1994 O O . GLU B 1 76 ? 23.422 16.031 -2.119 1 74.31 76 GLU B O 1
ATOM 1999 N N . GLY B 1 77 ? 24.547 14.672 -0.779 1 77.44 77 GLY B N 1
ATOM 2000 C CA . GLY B 1 77 ? 25.109 15.828 -0.095 1 77.44 77 GLY B CA 1
ATOM 2001 C C . GLY B 1 77 ? 24.375 16.188 1.175 1 77.44 77 GLY B C 1
ATOM 2002 O O . GLY B 1 77 ? 23.766 15.328 1.812 1 77.44 77 GLY B O 1
ATOM 2003 N N . GLU B 1 78 ? 24.375 17.594 1.459 1 82.44 78 GLU B N 1
ATOM 2004 C CA . GLU B 1 78 ? 23.734 18.078 2.676 1 82.44 78 GLU B CA 1
ATOM 2005 C C . GLU B 1 78 ? 22.219 18.188 2.492 1 82.44 78 GLU B C 1
ATOM 2007 O O . GLU B 1 78 ? 21.75 18.609 1.435 1 82.44 78 GLU B O 1
ATOM 2012 N N . PRO B 1 79 ? 21.547 17.797 3.494 1 81.81 79 PRO B N 1
ATOM 2013 C CA . PRO B 1 79 ? 20.094 17.938 3.426 1 81.81 79 PRO B CA 1
ATOM 2014 C C . PRO B 1 79 ? 19.625 19.375 3.17 1 81.81 79 PRO B C 1
ATOM 2016 O O . PRO B 1 79 ? 20.188 20.312 3.74 1 81.81 79 PRO B O 1
ATOM 2019 N N . ASP B 1 80 ? 18.75 19.547 2.232 1 82.44 80 ASP B N 1
ATOM 2020 C CA . ASP B 1 80 ? 18.219 20.812 1.772 1 82.44 80 ASP B CA 1
ATOM 2021 C C . ASP B 1 80 ? 16.688 20.766 1.678 1 82.44 80 ASP B C 1
ATOM 2023 O O . ASP B 1 80 ? 16.141 20.016 0.873 1 82.44 80 ASP B O 1
ATOM 2027 N N . PRO B 1 81 ? 15.992 21.609 2.471 1 82.81 81 PRO B N 1
ATOM 2028 C CA . PRO B 1 81 ? 14.531 21.625 2.434 1 82.81 81 PRO B CA 1
ATOM 2029 C C . PRO B 1 81 ? 13.977 21.906 1.04 1 82.81 81 PRO B C 1
ATOM 2031 O O . PRO B 1 81 ? 12.922 21.391 0.668 1 82.81 81 PRO B O 1
ATOM 2034 N N . ALA B 1 82 ? 14.688 22.672 0.324 1 85.06 82 ALA B N 1
ATOM 2035 C CA . ALA B 1 82 ? 14.25 22.969 -1.037 1 85.06 82 ALA B CA 1
ATOM 2036 C C . ALA B 1 82 ? 14.312 21.719 -1.918 1 85.06 82 ALA B C 1
ATOM 2038 O O . ALA B 1 82 ? 13.445 21.516 -2.773 1 85.06 82 ALA B O 1
ATOM 2039 N N . GLN B 1 83 ? 15.305 20.922 -1.692 1 87.88 83 GLN B N 1
ATOM 2040 C CA . GLN B 1 83 ? 15.43 19.672 -2.424 1 87.88 83 GLN B CA 1
ATOM 2041 C C . GLN B 1 83 ? 14.328 18.688 -2.031 1 87.88 83 GLN B C 1
ATOM 2043 O O . GLN B 1 83 ? 13.789 17.984 -2.885 1 87.88 83 GLN B O 1
ATOM 2048 N N . LEU B 1 84 ? 14.031 18.672 -0.785 1 89.62 84 LEU B N 1
ATOM 2049 C CA . LEU B 1 84 ? 12.945 17.812 -0.302 1 89.62 84 LEU B CA 1
ATOM 2050 C C . LEU B 1 84 ? 11.625 18.188 -0.96 1 89.62 84 LEU B C 1
ATOM 2052 O O . LEU B 1 84 ? 10.883 17.312 -1.408 1 89.62 84 LEU B O 1
ATOM 2056 N N . GLU B 1 85 ? 11.375 19.453 -1.1 1 89.06 85 GLU B N 1
ATOM 2057 C CA . GLU B 1 85 ? 10.133 19.922 -1.718 1 89.06 85 GLU B CA 1
ATOM 2058 C C . GLU B 1 85 ? 10.062 19.516 -3.186 1 89.06 85 GLU B C 1
ATOM 2060 O O . GLU B 1 85 ? 9 19.141 -3.68 1 89.06 85 GLU B O 1
ATOM 2065 N N . ARG B 1 86 ? 11.133 19.625 -3.865 1 90.44 86 ARG B N 1
ATOM 2066 C CA . ARG B 1 86 ? 11.18 19.203 -5.262 1 90.44 86 ARG B CA 1
ATOM 2067 C C . ARG B 1 86 ? 10.93 17.703 -5.391 1 90.44 86 ARG B C 1
ATOM 2069 O O . ARG B 1 86 ? 10.203 17.266 -6.285 1 90.44 86 ARG B O 1
ATOM 2076 N N . CYS B 1 87 ? 11.5 16.953 -4.48 1 91.38 87 CYS B N 1
ATOM 2077 C CA . CYS B 1 87 ? 11.312 15.508 -4.449 1 91.38 87 CYS B CA 1
ATOM 2078 C C . CYS B 1 87 ? 9.844 15.156 -4.211 1 91.38 87 CYS B C 1
ATOM 2080 O O . CYS B 1 87 ? 9.297 14.273 -4.867 1 91.38 87 CYS B O 1
ATOM 2082 N N . LEU B 1 88 ? 9.258 15.898 -3.355 1 94.06 88 LEU B N 1
ATOM 2083 C CA . LEU B 1 88 ? 7.855 15.641 -3.02 1 94.06 88 LEU B CA 1
ATOM 2084 C C . LEU B 1 88 ? 6.949 15.953 -4.203 1 94.06 88 LEU B C 1
ATOM 2086 O O . LEU B 1 88 ? 5.992 15.219 -4.469 1 94.06 88 LEU B O 1
ATOM 2090 N N . ARG B 1 89 ? 7.281 17 -4.922 1 94.25 89 ARG B N 1
ATOM 2091 C CA . ARG B 1 89 ? 6.5 17.375 -6.102 1 94.25 89 ARG B CA 1
ATOM 2092 C C . ARG B 1 89 ? 6.582 16.281 -7.168 1 94.25 89 ARG B C 1
ATOM 2094 O O . ARG B 1 89 ? 5.574 15.945 -7.793 1 94.25 89 ARG B O 1
ATOM 2101 N N . LEU B 1 90 ? 7.719 15.75 -7.344 1 94.06 90 LEU B N 1
ATOM 2102 C CA . LEU B 1 90 ? 7.914 14.695 -8.336 1 94.06 90 LEU B CA 1
ATOM 2103 C C . LEU B 1 90 ? 7.277 13.391 -7.871 1 94.06 90 LEU B C 1
ATOM 2105 O O . LEU B 1 90 ? 6.715 12.648 -8.68 1 94.06 90 LEU B O 1
ATOM 2109 N N . TYR B 1 91 ? 7.414 13.164 -6.645 1 97.25 91 TYR B N 1
ATOM 2110 C CA . TYR B 1 91 ? 6.852 11.938 -6.09 1 97.25 91 TYR B CA 1
ATOM 2111 C C . TYR B 1 91 ? 5.332 11.945 -6.18 1 97.25 91 TYR B C 1
ATOM 2113 O O . TYR B 1 91 ? 4.723 10.953 -6.59 1 97.25 91 TYR B O 1
ATOM 2121 N N . LEU B 1 92 ? 4.762 13.078 -5.758 1 98.25 92 LEU B N 1
ATOM 2122 C CA . LEU B 1 92 ? 3.309 13.211 -5.742 1 98.25 92 LEU B CA 1
ATOM 2123 C C . LEU B 1 92 ? 2.805 13.844 -7.039 1 98.25 92 LEU B C 1
ATOM 2125 O O . LEU B 1 92 ? 2.283 14.961 -7.031 1 98.25 92 LEU B O 1
ATOM 2129 N N . SER B 1 93 ? 2.898 13.117 -8.117 1 98.38 93 SER B N 1
ATOM 2130 C CA . SER B 1 93 ? 2.572 13.594 -9.461 1 98.38 93 SER B CA 1
ATOM 2131 C C . SER B 1 93 ? 1.797 12.539 -10.242 1 98.38 93 SER B C 1
ATOM 2133 O O . SER B 1 93 ? 1.844 11.352 -9.914 1 98.38 93 SER B O 1
ATOM 2135 N N . MET B 1 94 ? 1.093 12.977 -11.297 1 98.5 94 MET B N 1
ATOM 2136 C CA . MET B 1 94 ? 0.344 12.055 -12.148 1 98.5 94 MET B CA 1
ATOM 2137 C C . MET B 1 94 ? 1.287 11.148 -12.93 1 98.5 94 MET B C 1
ATOM 2139 O O . MET B 1 94 ? 0.958 9.992 -13.195 1 98.5 94 MET B O 1
ATOM 2143 N N . SER B 1 95 ? 2.471 11.625 -13.242 1 98 95 SER B N 1
ATOM 2144 C CA . SER B 1 95 ? 3.455 10.773 -13.898 1 98 95 SER B CA 1
ATOM 2145 C C . SER B 1 95 ? 3.799 9.562 -13.047 1 98 95 SER B C 1
ATOM 2147 O O . SER B 1 95 ? 3.893 8.445 -13.555 1 98 95 SER B O 1
ATOM 2149 N N . HIS B 1 96 ? 3.957 9.773 -11.758 1 97.88 96 HIS B N 1
ATOM 2150 C CA . HIS B 1 96 ? 4.246 8.68 -10.844 1 97.88 96 HIS B CA 1
ATOM 2151 C C . HIS B 1 96 ? 3.041 7.754 -10.688 1 97.88 96 HIS B C 1
ATOM 2153 O O . HIS B 1 96 ? 3.197 6.535 -10.602 1 97.88 96 HIS B O 1
ATOM 2159 N N . VAL B 1 97 ? 1.824 8.305 -10.672 1 98.56 97 VAL B N 1
ATOM 2160 C CA . VAL B 1 97 ? 0.612 7.492 -10.594 1 98.56 97 VAL B CA 1
ATOM 2161 C C . VAL B 1 97 ? 0.527 6.566 -11.805 1 98.56 97 VAL B C 1
ATOM 2163 O O . VAL B 1 97 ? 0.239 5.375 -11.664 1 98.56 97 VAL B O 1
ATOM 2166 N N . GLU B 1 98 ? 0.872 7.043 -12.914 1 97.75 98 GLU B N 1
ATOM 2167 C CA . GLU B 1 98 ? 0.636 6.355 -14.18 1 97.75 98 GLU B CA 1
ATOM 2168 C C . GLU B 1 98 ? 1.773 5.391 -14.508 1 97.75 98 GLU B C 1
ATOM 2170 O O . GLU B 1 98 ? 1.612 4.492 -15.336 1 97.75 98 GLU B O 1
ATOM 2175 N N . GLN B 1 99 ? 2.926 5.605 -13.93 1 96.69 99 GLN B N 1
ATOM 2176 C CA . GLN B 1 99 ? 4.102 4.805 -14.25 1 96.69 99 GLN B CA 1
ATOM 2177 C C . GLN B 1 99 ? 4.645 4.102 -13.008 1 96.69 99 GLN B C 1
ATOM 2179 O O . GLN B 1 99 ? 5.758 4.383 -12.562 1 96.69 99 GLN B O 1
ATOM 2184 N N . ALA B 1 100 ? 3.916 3.123 -12.609 1 95.62 100 ALA B N 1
ATOM 2185 C CA . ALA B 1 100 ? 4.289 2.393 -11.398 1 95.62 100 ALA B CA 1
ATOM 2186 C C . ALA B 1 100 ? 5.637 1.701 -11.57 1 95.62 100 ALA B C 1
ATOM 2188 O O . ALA B 1 100 ? 6.422 1.616 -10.617 1 95.62 100 ALA B O 1
ATOM 2189 N N . GLN B 1 101 ? 5.973 1.313 -12.766 1 94.31 101 GLN B N 1
ATOM 2190 C CA . GLN B 1 101 ? 7.168 0.517 -13.023 1 94.31 101 GLN B CA 1
ATOM 2191 C C . GLN B 1 101 ? 8.43 1.365 -12.914 1 94.31 101 GLN B C 1
ATOM 2193 O O . GLN B 1 101 ? 9.531 0.832 -12.766 1 94.31 101 GLN B O 1
ATOM 2198 N N . SER B 1 102 ? 8.297 2.691 -12.969 1 93.31 102 SER B N 1
ATOM 2199 C CA . SER B 1 102 ? 9.469 3.561 -12.977 1 93.31 102 SER B CA 1
ATOM 2200 C C . SER B 1 102 ? 9.602 4.328 -11.664 1 93.31 102 SER B C 1
ATOM 2202 O O . SER B 1 102 ? 10.562 5.074 -11.469 1 93.31 102 SER B O 1
ATOM 2204 N N . GLY B 1 103 ? 8.641 4.176 -10.812 1 93.88 103 GLY B N 1
ATOM 2205 C CA . GLY B 1 103 ? 8.633 4.965 -9.586 1 93.88 103 GLY B CA 1
ATOM 2206 C C . GLY B 1 103 ? 9.016 4.164 -8.359 1 93.88 103 GLY B C 1
ATOM 2207 O O . GLY B 1 103 ? 9.609 3.088 -8.469 1 93.88 103 GLY B O 1
ATOM 2208 N N . CYS B 1 104 ? 8.805 4.75 -7.246 1 96.62 104 CYS B N 1
ATOM 2209 C CA . CYS B 1 104 ? 9.055 4.117 -5.953 1 96.62 104 CYS B CA 1
ATOM 2210 C C . CYS B 1 104 ? 8.352 2.77 -5.859 1 96.62 104 CYS B C 1
ATOM 2212 O O . CYS B 1 104 ? 7.195 2.639 -6.27 1 96.62 104 CYS B O 1
ATOM 2214 N N . ALA B 1 105 ? 8.977 1.825 -5.266 1 97.81 105 ALA B N 1
ATOM 2215 C CA . ALA B 1 105 ? 8.445 0.469 -5.203 1 97.81 105 ALA B CA 1
ATOM 2216 C C . ALA B 1 105 ? 7.383 0.348 -4.113 1 97.81 105 ALA B C 1
ATOM 2218 O O . ALA B 1 105 ? 6.582 -0.589 -4.117 1 97.81 105 ALA B O 1
ATOM 2219 N N . LEU B 1 106 ? 7.324 1.204 -3.195 1 98.38 106 LEU B N 1
ATOM 2220 C CA . LEU B 1 106 ? 6.594 0.987 -1.95 1 98.38 106 LEU B CA 1
ATOM 2221 C C . LEU B 1 106 ? 5.09 0.993 -2.191 1 98.38 106 LEU B C 1
ATOM 2223 O O . LEU B 1 106 ? 4.375 0.116 -1.701 1 98.38 106 LEU B O 1
ATOM 2227 N N . PRO B 1 107 ? 4.578 1.95 -2.977 1 98.62 107 PRO B N 1
ATOM 2228 C CA . PRO B 1 107 ? 3.131 1.886 -3.189 1 98.62 107 PRO B CA 1
ATOM 2229 C C . PRO B 1 107 ? 2.689 0.586 -3.859 1 98.62 107 PRO B C 1
ATOM 2231 O O . PRO B 1 107 ? 1.575 0.112 -3.621 1 98.62 107 PRO B O 1
ATOM 2234 N N . ALA B 1 108 ? 3.557 0.013 -4.613 1 98.31 108 ALA B N 1
ATOM 2235 C CA . ALA B 1 108 ? 3.201 -1.174 -5.387 1 98.31 108 ALA B CA 1
ATOM 2236 C C . ALA B 1 108 ? 3.518 -2.449 -4.613 1 98.31 108 ALA B C 1
ATOM 2238 O O . ALA B 1 108 ? 2.803 -3.447 -4.727 1 98.31 108 ALA B O 1
ATOM 2239 N N . LEU B 1 109 ? 4.57 -2.404 -3.842 1 98.56 109 LEU B N 1
ATOM 2240 C CA . LEU B 1 109 ? 5.102 -3.66 -3.322 1 98.56 109 LEU B CA 1
ATOM 2241 C C . LEU B 1 109 ? 5.117 -3.654 -1.797 1 98.56 109 LEU B C 1
ATOM 2243 O O . LEU B 1 109 ? 5.551 -4.625 -1.172 1 98.56 109 LEU B O 1
ATOM 2247 N N . GLY B 1 110 ? 4.695 -2.531 -1.181 1 98.69 110 GLY B N 1
ATOM 2248 C CA . GLY B 1 110 ? 4.75 -2.424 0.269 1 98.69 110 GLY B CA 1
ATOM 2249 C C . GLY B 1 110 ? 4.047 -3.566 0.979 1 98.69 110 GLY B C 1
ATOM 2250 O O . GLY B 1 110 ? 4.562 -4.105 1.961 1 98.69 110 GLY B O 1
ATOM 2251 N N . ALA B 1 111 ? 2.908 -3.932 0.508 1 98.5 111 ALA B N 1
ATOM 2252 C CA . ALA B 1 111 ? 2.154 -5.023 1.115 1 98.5 111 ALA B CA 1
ATOM 2253 C C . ALA B 1 111 ? 2.898 -6.348 0.971 1 98.5 111 ALA B C 1
ATOM 2255 O O . ALA B 1 111 ? 2.898 -7.172 1.891 1 98.5 111 ALA B O 1
ATOM 2256 N N . GLU B 1 112 ? 3.498 -6.586 -0.169 1 98.44 112 GLU B N 1
ATOM 2257 C CA . GLU B 1 112 ? 4.266 -7.809 -0.377 1 98.44 112 GLU B CA 1
ATOM 2258 C C . GLU B 1 112 ? 5.516 -7.832 0.499 1 98.44 112 GLU B C 1
ATOM 2260 O O . GLU B 1 112 ? 5.914 -8.883 0.995 1 98.44 112 GLU B O 1
ATOM 2265 N N . ILE B 1 113 ? 6.141 -6.676 0.652 1 98.62 113 ILE B N 1
ATOM 2266 C CA . ILE B 1 113 ? 7.289 -6.57 1.548 1 98.62 113 ILE B CA 1
ATOM 2267 C C . ILE B 1 113 ? 6.859 -6.91 2.975 1 98.62 113 ILE B C 1
ATOM 2269 O O . ILE B 1 113 ? 7.555 -7.645 3.68 1 98.62 113 ILE B O 1
ATOM 2273 N N . ALA B 1 114 ? 5.75 -6.422 3.391 1 98.38 114 ALA B N 1
ATOM 2274 C CA . ALA B 1 114 ? 5.227 -6.66 4.73 1 98.38 114 ALA B CA 1
ATOM 2275 C C . ALA B 1 114 ? 5.004 -8.148 4.98 1 98.38 114 ALA B C 1
ATOM 2277 O O . ALA B 1 114 ? 5.117 -8.617 6.113 1 98.38 114 ALA B O 1
ATOM 2278 N N . ARG B 1 115 ? 4.75 -8.938 3.934 1 96.81 115 ARG B N 1
ATOM 2279 C CA . ARG B 1 115 ? 4.441 -10.359 4.059 1 96.81 115 ARG B CA 1
ATOM 2280 C C . ARG B 1 115 ? 5.684 -11.211 3.82 1 96.81 115 ARG B C 1
ATOM 2282 O O . ARG B 1 115 ? 5.641 -12.438 3.963 1 96.81 115 ARG B O 1
ATOM 2289 N N . ALA B 1 116 ? 6.766 -10.578 3.389 1 97.12 116 ALA B N 1
ATOM 2290 C CA . ALA B 1 116 ? 7.98 -11.312 3.037 1 97.12 116 ALA B CA 1
ATOM 2291 C C . ALA B 1 116 ? 8.703 -11.805 4.285 1 97.12 116 ALA B C 1
ATOM 2293 O O . ALA B 1 116 ? 8.32 -11.469 5.41 1 97.12 116 ALA B O 1
ATOM 2294 N N . ASP B 1 117 ? 9.719 -12.586 4.055 1 96.06 117 ASP B N 1
ATOM 2295 C CA . ASP B 1 117 ? 10.531 -13.086 5.16 1 96.06 117 ASP B CA 1
ATOM 2296 C C . ASP B 1 117 ? 11.234 -11.938 5.887 1 96.06 117 ASP B C 1
ATOM 2298 O O . ASP B 1 117 ? 11.383 -10.844 5.332 1 96.06 117 ASP B O 1
ATOM 2302 N N . VAL B 1 118 ? 11.586 -12.211 7.102 1 97.31 118 VAL B N 1
ATOM 2303 C CA . VAL B 1 118 ? 12.141 -11.188 7.984 1 97.31 118 VAL B CA 1
ATOM 2304 C C . VAL B 1 118 ? 13.391 -10.586 7.355 1 97.31 118 VAL B C 1
ATOM 2306 O O . VAL B 1 118 ? 13.664 -9.391 7.516 1 97.31 118 VAL B O 1
ATOM 2309 N N . ALA B 1 119 ? 14.102 -11.359 6.621 1 97.25 119 ALA B N 1
ATOM 2310 C CA . ALA B 1 119 ? 15.328 -10.867 5.992 1 97.25 119 ALA B CA 1
ATOM 2311 C C . ALA B 1 119 ? 15.016 -9.773 4.977 1 97.25 119 ALA B C 1
ATOM 2313 O O . ALA B 1 119 ? 15.742 -8.781 4.879 1 97.25 119 ALA B O 1
ATOM 2314 N N . VAL B 1 120 ? 13.977 -9.953 4.199 1 97.81 120 VAL B N 1
ATOM 2315 C CA . VAL B 1 120 ? 13.547 -8.953 3.23 1 97.81 120 VAL B CA 1
ATOM 2316 C C . VAL B 1 120 ? 13.078 -7.695 3.961 1 97.81 120 VAL B C 1
ATOM 2318 O O . VAL B 1 120 ? 13.438 -6.578 3.582 1 97.81 120 VAL B O 1
ATOM 2321 N N . ARG B 1 121 ? 12.32 -7.875 5.031 1 98.38 121 ARG B N 1
ATOM 2322 C CA . ARG B 1 121 ? 11.812 -6.742 5.801 1 98.38 121 ARG B CA 1
ATOM 2323 C C . ARG B 1 121 ? 12.961 -5.969 6.449 1 98.38 121 ARG B C 1
ATOM 2325 O O . ARG B 1 121 ? 12.906 -4.742 6.551 1 98.38 121 ARG B O 1
ATOM 2332 N N . GLU B 1 122 ? 13.953 -6.652 6.871 1 98.44 122 GLU B N 1
ATOM 2333 C CA . GLU B 1 122 ? 15.109 -6.004 7.477 1 98.44 122 GLU B CA 1
ATOM 2334 C C . GLU B 1 122 ? 15.844 -5.129 6.465 1 98.44 122 GLU B C 1
ATOM 2336 O O . GLU B 1 122 ? 16.312 -4.043 6.801 1 98.44 122 GLU B O 1
ATOM 2341 N N . ARG B 1 123 ? 15.938 -5.621 5.27 1 97.44 123 ARG B N 1
ATOM 2342 C CA . ARG B 1 123 ? 16.547 -4.828 4.207 1 97.44 123 ARG B CA 1
ATOM 2343 C C . ARG B 1 123 ? 15.727 -3.57 3.926 1 97.44 123 ARG B C 1
ATOM 2345 O O . ARG B 1 123 ? 16.281 -2.471 3.838 1 97.44 123 ARG B O 1
ATOM 2352 N N . ALA B 1 124 ? 14.469 -3.758 3.805 1 98.44 124 ALA B N 1
ATOM 2353 C CA . ALA B 1 124 ? 13.586 -2.621 3.568 1 98.44 124 ALA B CA 1
ATOM 2354 C C . ALA B 1 124 ? 13.688 -1.603 4.699 1 98.44 124 ALA B C 1
ATOM 2356 O O . ALA B 1 124 ? 13.789 -0.398 4.453 1 98.44 124 ALA B O 1
ATOM 2357 N N . GLU B 1 125 ? 13.703 -2.131 5.906 1 98.69 125 GLU B N 1
ATOM 2358 C CA . GLU B 1 125 ? 13.789 -1.289 7.094 1 98.69 125 GLU B CA 1
ATOM 2359 C C . GLU B 1 125 ? 15.07 -0.458 7.09 1 98.69 125 GLU B C 1
ATOM 2361 O O . GLU B 1 125 ? 15.039 0.74 7.379 1 98.69 125 GLU B O 1
ATOM 2366 N N . ALA B 1 126 ? 16.156 -1.053 6.789 1 98.38 126 ALA B N 1
ATOM 2367 C CA . ALA B 1 126 ? 17.438 -0.351 6.781 1 98.38 126 ALA B CA 1
ATOM 2368 C C . ALA B 1 126 ? 17.406 0.815 5.797 1 98.38 126 ALA B C 1
ATOM 2370 O O . ALA B 1 126 ? 17.859 1.918 6.121 1 98.38 126 ALA B O 1
ATOM 2371 N N . TRP B 1 127 ? 16.875 0.569 4.668 1 97.56 127 TRP B N 1
ATOM 2372 C CA . TRP B 1 127 ? 16.844 1.611 3.645 1 97.56 127 TRP B CA 1
ATOM 2373 C C . TRP B 1 127 ? 15.836 2.693 4.004 1 97.56 127 TRP B C 1
ATOM 2375 O O . TRP B 1 127 ? 16.078 3.881 3.777 1 97.56 127 TRP B O 1
ATOM 2385 N N . MET B 1 128 ? 14.703 2.289 4.543 1 98.12 128 MET B N 1
ATOM 2386 C CA . MET B 1 128 ? 13.711 3.273 4.961 1 98.12 128 MET B CA 1
ATOM 2387 C C . MET B 1 128 ? 14.258 4.156 6.078 1 98.12 128 MET B C 1
ATOM 2389 O O . MET B 1 128 ? 14.008 5.363 6.098 1 98.12 128 MET B O 1
ATOM 2393 N N . CYS B 1 129 ? 14.977 3.568 6.992 1 98.06 129 CYS B N 1
ATOM 2394 C CA . CYS B 1 129 ? 15.578 4.332 8.078 1 98.06 129 CYS B CA 1
ATOM 2395 C C . CYS B 1 129 ? 16.609 5.32 7.543 1 98.06 129 CYS B C 1
ATOM 2397 O O . CYS B 1 129 ? 16.688 6.453 8.023 1 98.06 129 CYS B O 1
ATOM 2399 N N . ARG B 1 130 ? 17.359 4.879 6.566 1 96.19 130 ARG B N 1
ATOM 2400 C CA . ARG B 1 130 ? 18.328 5.785 5.953 1 96.19 130 ARG B CA 1
ATOM 2401 C C . ARG B 1 130 ? 17.625 6.992 5.332 1 96.19 130 ARG B C 1
ATOM 2403 O O . ARG B 1 130 ? 18.062 8.133 5.523 1 96.19 130 ARG B O 1
ATOM 2410 N N . LEU B 1 131 ? 16.578 6.734 4.613 1 95.94 131 LEU B N 1
ATOM 2411 C CA . LEU B 1 131 ? 15.82 7.82 3.99 1 95.94 131 LEU B CA 1
ATOM 2412 C C . LEU B 1 131 ? 15.203 8.734 5.047 1 95.94 131 LEU B C 1
ATOM 2414 O O . LEU B 1 131 ? 15.281 9.953 4.938 1 95.94 131 LEU B O 1
ATOM 2418 N N . GLN B 1 132 ? 14.602 8.094 6.031 1 96.94 132 GLN B N 1
ATOM 2419 C CA . GLN B 1 132 ? 13.992 8.852 7.121 1 96.94 132 GLN B CA 1
ATOM 2420 C C . GLN B 1 132 ? 15.016 9.75 7.809 1 96.94 132 GLN B C 1
ATOM 2422 O O . GLN B 1 132 ? 14.719 10.906 8.133 1 96.94 132 GLN B O 1
ATOM 2427 N N . GLN B 1 133 ? 16.188 9.258 8.062 1 95.44 133 GLN B N 1
ATOM 2428 C CA . GLN B 1 133 ? 17.219 10.031 8.727 1 95.44 133 GLN B CA 1
ATOM 2429 C C . GLN B 1 133 ? 17.625 11.242 7.891 1 95.44 133 GLN B C 1
ATOM 2431 O O . GLN B 1 133 ? 17.828 12.336 8.43 1 95.44 133 GLN B O 1
ATOM 2436 N N . ARG B 1 134 ? 17.719 11.047 6.621 1 93.38 134 ARG B N 1
ATOM 2437 C CA . ARG B 1 134 ? 18.062 12.156 5.73 1 93.38 134 ARG B CA 1
ATOM 2438 C C . ARG B 1 134 ? 16.984 13.234 5.762 1 93.38 134 ARG B C 1
ATOM 2440 O O . ARG B 1 134 ? 17.281 14.422 5.852 1 93.38 134 ARG B O 1
ATOM 2447 N N . TRP B 1 135 ? 15.742 12.828 5.68 1 94.25 135 TRP B N 1
ATOM 2448 C CA . TRP B 1 135 ? 14.641 13.781 5.699 1 94.25 135 TRP B CA 1
ATOM 2449 C C . TRP B 1 135 ? 14.508 14.43 7.074 1 94.25 135 TRP B C 1
ATOM 2451 O O . TRP B 1 135 ? 14.164 15.609 7.18 1 94.25 135 TRP B O 1
ATOM 2461 N N . ALA B 1 136 ? 14.766 13.609 8.133 1 94.81 136 ALA B N 1
ATOM 2462 C CA . ALA B 1 136 ? 14.719 14.156 9.484 1 94.81 136 ALA B CA 1
ATOM 2463 C C . ALA B 1 136 ? 15.734 15.281 9.664 1 94.81 136 ALA B C 1
ATOM 2465 O O . ALA B 1 136 ? 15.453 16.281 10.312 1 94.81 136 ALA B O 1
ATOM 2466 N N . GLN B 1 137 ? 16.859 15.094 9.109 1 92.69 137 GLN B N 1
ATOM 2467 C CA . GLN B 1 137 ? 17.891 16.125 9.164 1 92.69 137 GLN B CA 1
ATOM 2468 C C . GLN B 1 137 ? 17.469 17.375 8.406 1 92.69 137 GLN B C 1
ATOM 2470 O O . GLN B 1 137 ? 17.672 18.484 8.883 1 92.69 137 GLN B O 1
ATOM 2475 N N . ALA B 1 138 ? 16.938 17.219 7.246 1 91 138 ALA B N 1
ATOM 2476 C CA . ALA B 1 138 ? 16.5 18.344 6.43 1 91 138 ALA B CA 1
ATOM 2477 C C . ALA B 1 138 ? 15.367 19.094 7.102 1 91 138 ALA B C 1
ATOM 2479 O O . ALA B 1 138 ? 15.297 20.328 7.027 1 91 138 ALA B O 1
ATOM 2480 N N . LEU B 1 139 ? 14.5 18.391 7.809 1 92.31 139 LEU B N 1
ATOM 2481 C CA . LEU B 1 139 ? 13.281 18.969 8.367 1 92.31 139 LEU B CA 1
ATOM 2482 C C . LEU B 1 139 ? 13.508 19.406 9.812 1 92.31 139 LEU B C 1
ATOM 2484 O O . LEU B 1 139 ? 12.727 20.203 10.344 1 92.31 139 LEU B O 1
ATOM 2488 N N . GLY B 1 140 ? 14.547 18.844 10.453 1 92.44 140 GLY B N 1
ATOM 2489 C CA . GLY B 1 140 ? 14.781 19.094 11.867 1 92.44 140 GLY B CA 1
ATOM 2490 C C . GLY B 1 140 ? 13.812 18.359 12.766 1 92.44 140 GLY B C 1
ATOM 2491 O O . GLY B 1 140 ? 13.547 18.781 13.891 1 92.44 140 GLY B O 1
ATOM 2492 N N . SER B 1 141 ? 13.227 17.25 12.227 1 94.69 141 SER B N 1
ATOM 2493 C CA . SER B 1 141 ? 12.203 16.531 12.977 1 94.69 141 SER B CA 1
ATOM 2494 C C . SER B 1 141 ? 12.133 15.062 12.547 1 94.69 141 SER B C 1
ATOM 2496 O O . SER B 1 141 ? 11.734 14.766 11.414 1 94.69 141 SER B O 1
ATOM 2498 N N . GLU B 1 142 ? 12.383 14.109 13.43 1 94.81 142 GLU B N 1
ATOM 2499 C CA . GLU B 1 142 ? 12.281 12.68 13.164 1 94.81 142 GLU B CA 1
ATOM 2500 C C . GLU B 1 142 ? 10.836 12.273 12.883 1 94.81 142 GLU B C 1
ATOM 2502 O O . GLU B 1 142 ? 10.578 11.484 11.977 1 94.81 142 GLU B O 1
ATOM 2507 N N . SER B 1 143 ? 10.008 12.883 13.602 1 94.62 143 SER B N 1
ATOM 2508 C CA . SER B 1 143 ? 8.586 12.547 13.492 1 94.62 143 SER B CA 1
ATOM 2509 C C . SER B 1 143 ? 8.008 13.016 12.164 1 94.62 143 SER B C 1
ATOM 2511 O O . SER B 1 143 ? 7.27 12.281 11.508 1 94.62 143 SER B O 1
ATOM 2513 N N . GLN B 1 144 ? 8.367 14.227 11.773 1 95.19 144 GLN B N 1
ATOM 2514 C CA . GLN B 1 144 ? 7.863 14.727 10.5 1 95.19 144 GLN B CA 1
ATOM 2515 C C . GLN B 1 144 ? 8.375 13.891 9.336 1 95.19 144 GLN B C 1
ATOM 2517 O O . GLN B 1 144 ? 7.668 13.68 8.352 1 95.19 144 GLN B O 1
ATOM 2522 N N . ALA B 1 145 ? 9.57 13.406 9.469 1 96.19 145 ALA B N 1
ATOM 2523 C CA . ALA B 1 145 ? 10.148 12.586 8.414 1 96.19 145 ALA B CA 1
ATOM 2524 C C . ALA B 1 145 ? 9.344 11.305 8.211 1 96.19 145 ALA B C 1
ATOM 2526 O O . ALA B 1 145 ? 8.953 10.984 7.082 1 96.19 145 ALA B O 1
ATOM 2527 N N . TRP B 1 146 ? 9.039 10.586 9.289 1 98.19 146 TRP B N 1
ATOM 2528 C CA . TRP B 1 146 ? 8.234 9.375 9.195 1 98.19 146 TRP B CA 1
ATOM 2529 C C . TRP B 1 146 ? 6.832 9.695 8.68 1 98.19 146 TRP B C 1
ATOM 2531 O O . TRP B 1 146 ? 6.293 8.969 7.844 1 98.19 146 TRP B O 1
ATOM 2541 N N . SER B 1 147 ? 6.293 10.758 9.203 1 97.75 147 SER B N 1
ATOM 2542 C CA . SER B 1 147 ? 4.934 11.125 8.82 1 97.75 147 SER B CA 1
ATOM 2543 C C . SER B 1 147 ? 4.848 11.453 7.332 1 97.75 147 SER B C 1
ATOM 2545 O O . SER B 1 147 ? 3.959 10.969 6.633 1 97.75 147 SER B O 1
ATOM 2547 N N . ILE B 1 148 ? 5.766 12.242 6.844 1 97.19 148 ILE B N 1
ATOM 2548 C CA . ILE B 1 148 ? 5.734 12.672 5.453 1 97.19 148 ILE B CA 1
ATOM 2549 C C . ILE B 1 148 ? 6.023 11.484 4.539 1 97.19 148 ILE B C 1
ATOM 2551 O O . ILE B 1 148 ? 5.379 11.32 3.5 1 97.19 148 ILE B O 1
ATOM 2555 N N . LEU B 1 149 ? 6.969 10.625 4.883 1 97.69 149 LEU B N 1
ATOM 2556 C CA . LEU B 1 149 ? 7.25 9.414 4.109 1 97.69 149 LEU B CA 1
ATOM 2557 C C . LEU B 1 149 ? 6.008 8.539 3.988 1 97.69 149 LEU B C 1
ATOM 2559 O O . LEU B 1 149 ? 5.66 8.102 2.893 1 97.69 149 LEU B O 1
ATOM 2563 N N . SER B 1 150 ? 5.34 8.305 5.102 1 98.62 150 SER B N 1
ATOM 2564 C CA . SER B 1 150 ? 4.125 7.492 5.121 1 98.62 150 SER B CA 1
ATOM 2565 C C . SER B 1 150 ? 3.012 8.141 4.309 1 98.62 150 SER B C 1
ATOM 2567 O O . SER B 1 150 ? 2.27 7.461 3.604 1 98.62 150 SER B O 1
ATOM 2569 N N . GLN B 1 151 ? 2.904 9.484 4.41 1 98.38 151 GLN B N 1
ATOM 2570 C CA . GLN B 1 151 ? 1.914 10.234 3.646 1 98.38 151 GLN B CA 1
ATOM 2571 C C . GLN B 1 151 ? 2.135 10.062 2.146 1 98.38 151 GLN B C 1
ATOM 2573 O O . GLN B 1 151 ? 1.181 9.867 1.391 1 98.38 151 GLN B O 1
ATOM 2578 N N . CYS B 1 152 ? 3.355 10.141 1.713 1 98.25 152 CYS B N 1
ATOM 2579 C CA . CYS B 1 152 ? 3.697 9.984 0.304 1 98.25 152 CYS B CA 1
ATOM 2580 C C . CYS B 1 152 ? 3.275 8.617 -0.209 1 98.25 152 CYS B C 1
ATOM 2582 O O . CYS B 1 152 ? 2.6 8.508 -1.233 1 98.25 152 CYS B O 1
ATOM 2584 N N . VAL B 1 153 ? 3.635 7.609 0.533 1 98.62 153 VAL B N 1
ATOM 2585 C CA . VAL B 1 153 ? 3.309 6.242 0.138 1 98.62 153 VAL B CA 1
ATOM 2586 C C . VAL B 1 153 ? 1.793 6.07 0.073 1 98.62 153 VAL B C 1
ATOM 2588 O O . VAL B 1 153 ? 1.26 5.578 -0.923 1 98.62 153 VAL B O 1
ATOM 2591 N N . GLY B 1 154 ? 1.12 6.543 1.082 1 98.81 154 GLY B N 1
ATOM 2592 C CA . GLY B 1 154 ? -0.327 6.414 1.137 1 98.81 154 GLY B CA 1
ATOM 2593 C C . GLY B 1 154 ? -1.037 7.176 0.034 1 98.81 154 GLY B C 1
ATOM 2594 O O . GLY B 1 154 ? -2.041 6.703 -0.506 1 98.81 154 GLY B O 1
ATOM 2595 N N . ALA B 1 155 ? -0.569 8.352 -0.293 1 98.88 155 ALA B N 1
ATOM 2596 C CA . ALA B 1 155 ? -1.176 9.156 -1.351 1 98.88 155 ALA B CA 1
ATOM 2597 C C . ALA B 1 155 ? -1.13 8.422 -2.689 1 98.88 155 ALA B C 1
ATOM 2599 O O . ALA B 1 155 ? -2.115 8.414 -3.434 1 98.88 155 ALA B O 1
ATOM 2600 N N . LEU B 1 156 ? -0.017 7.805 -2.977 1 98.88 156 LEU B N 1
ATOM 2601 C CA . LEU B 1 156 ? 0.117 7.102 -4.246 1 98.88 156 LEU B CA 1
ATOM 2602 C C . LEU B 1 156 ? -0.736 5.836 -4.262 1 98.88 156 LEU B C 1
ATOM 2604 O O . LEU B 1 156 ? -1.361 5.516 -5.273 1 98.88 156 LEU B O 1
ATOM 2608 N N . VAL B 1 157 ? -0.754 5.09 -3.127 1 98.88 157 VAL B N 1
ATOM 2609 C CA . VAL B 1 157 ? -1.597 3.902 -3.041 1 98.88 157 VAL B CA 1
ATOM 2610 C C . VAL B 1 157 ? -3.053 4.281 -3.305 1 98.88 157 VAL B C 1
ATOM 2612 O O . VAL B 1 157 ? -3.709 3.686 -4.164 1 98.88 157 VAL B O 1
ATOM 2615 N N . VAL B 1 158 ? -3.555 5.293 -2.648 1 98.88 158 VAL B N 1
ATOM 2616 C CA . VAL B 1 158 ? -4.953 5.695 -2.76 1 98.88 158 VAL B CA 1
ATOM 2617 C C . VAL B 1 158 ? -5.219 6.266 -4.152 1 98.88 158 VAL B C 1
ATOM 2619 O O . VAL B 1 158 ? -6.227 5.93 -4.781 1 98.88 158 VAL B O 1
ATOM 2622 N N . ALA B 1 159 ? -4.324 7.07 -4.641 1 98.94 159 ALA B N 1
ATOM 2623 C CA . ALA B 1 159 ? -4.516 7.664 -5.961 1 98.94 159 ALA B CA 1
ATOM 2624 C C . ALA B 1 159 ? -4.621 6.59 -7.039 1 98.94 159 ALA B C 1
ATOM 2626 O O . ALA B 1 159 ? -5.496 6.652 -7.902 1 98.94 159 ALA B O 1
ATOM 2627 N N . ARG B 1 160 ? -3.811 5.586 -6.961 1 98.75 160 ARG B N 1
ATOM 2628 C CA . ARG B 1 160 ? -3.783 4.562 -8 1 98.75 160 ARG B CA 1
ATOM 2629 C C . ARG B 1 160 ? -5.047 3.705 -7.957 1 98.75 160 ARG B C 1
ATOM 2631 O O . ARG B 1 160 ? -5.422 3.1 -8.961 1 98.75 160 ARG B O 1
ATOM 2638 N N . MET B 1 161 ? -5.672 3.643 -6.809 1 98.56 161 MET B N 1
ATOM 2639 C CA . MET B 1 161 ? -6.898 2.861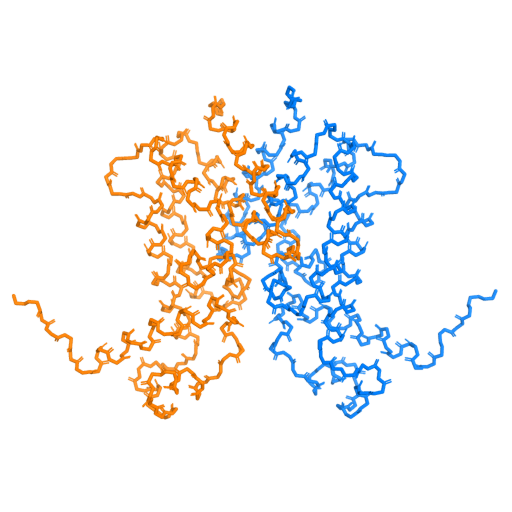 -6.66 1 98.56 161 MET B CA 1
ATOM 2640 C C . MET B 1 161 ? -8.07 3.553 -7.348 1 98.56 161 MET B C 1
ATOM 2642 O O . MET B 1 161 ? -9.078 2.914 -7.66 1 98.56 161 MET B O 1
ATOM 2646 N N . MET B 1 162 ? -7.996 4.875 -7.434 1 98.69 162 MET B N 1
ATOM 2647 C CA . MET B 1 162 ? -9.102 5.629 -8.023 1 98.69 162 MET B CA 1
ATOM 2648 C C . MET B 1 162 ? -9.18 5.383 -9.523 1 98.69 162 MET B C 1
ATOM 2650 O O . MET B 1 162 ? -8.148 5.277 -10.195 1 98.69 162 MET B O 1
ATOM 2654 N N . SER B 1 163 ? -10.43 5.328 -10.07 1 98.31 163 SER B N 1
ATOM 2655 C CA . SER B 1 163 ? -10.641 5.105 -11.5 1 98.31 163 SER B CA 1
ATOM 2656 C C . SER B 1 163 ? -10.688 6.426 -12.266 1 98.31 163 SER B C 1
ATOM 2658 O O . SER B 1 163 ? -10.445 6.461 -13.469 1 98.31 163 SER B O 1
ATOM 2660 N N . THR B 1 164 ? -10.945 7.543 -11.562 1 98.25 164 THR B N 1
ATOM 2661 C CA . THR B 1 164 ? -11.125 8.844 -12.188 1 98.25 164 THR B CA 1
ATOM 2662 C C . THR B 1 164 ? -9.883 9.711 -12.023 1 98.25 164 THR B C 1
ATOM 2664 O O . THR B 1 164 ? -9.461 9.992 -10.898 1 98.25 164 THR B O 1
ATOM 2667 N N . PRO B 1 165 ? -9.328 10.188 -13.148 1 98.19 165 PRO B N 1
ATOM 2668 C CA . PRO B 1 165 ? -8.094 10.977 -13.07 1 98.19 165 PRO B CA 1
ATOM 2669 C C . PRO B 1 165 ? -8.242 12.219 -12.188 1 98.19 165 PRO B C 1
ATOM 2671 O O . PRO B 1 165 ? -7.297 12.586 -11.484 1 98.19 165 PRO B O 1
ATOM 2674 N N . GLU B 1 166 ? -9.391 12.812 -12.156 1 98.38 166 GLU B N 1
ATOM 2675 C CA . GLU B 1 166 ? -9.609 14 -11.336 1 98.38 166 GLU B CA 1
ATOM 2676 C C . GLU B 1 166 ? -9.5 13.672 -9.844 1 98.38 166 GLU B C 1
ATOM 2678 O O . GLU B 1 166 ? -8.961 14.469 -9.07 1 98.38 166 GLU B O 1
ATOM 2683 N N . LEU B 1 167 ? -10.016 12.547 -9.484 1 98.62 167 LEU B N 1
ATOM 2684 C CA . LEU B 1 167 ? -9.93 12.133 -8.094 1 98.62 167 LEU B CA 1
ATOM 2685 C C . LEU B 1 167 ? -8.5 11.766 -7.719 1 98.62 167 LEU B C 1
ATOM 2687 O O . LEU B 1 167 ? -8.062 12.023 -6.598 1 98.62 167 LEU B O 1
ATOM 2691 N N . GLN B 1 168 ? -7.773 11.117 -8.68 1 98.81 168 GLN B N 1
ATOM 2692 C CA . GLN B 1 168 ? -6.355 10.867 -8.453 1 98.81 168 GLN B CA 1
ATOM 2693 C C . GLN B 1 168 ? -5.613 12.164 -8.141 1 98.81 168 GLN B C 1
ATOM 2695 O O . GLN B 1 168 ? -4.859 12.242 -7.172 1 98.81 168 GLN B O 1
ATOM 2700 N N . GLN B 1 169 ? -5.875 13.172 -8.945 1 98.62 169 GLN B N 1
ATOM 2701 C CA . GLN B 1 169 ? -5.227 14.469 -8.789 1 98.62 169 GLN B CA 1
ATOM 2702 C C . GLN B 1 169 ? -5.609 15.117 -7.457 1 98.62 169 GLN B C 1
ATOM 2704 O O . GLN B 1 169 ? -4.777 15.758 -6.809 1 98.62 169 GLN B O 1
ATOM 2709 N N . GLN B 1 170 ? -6.832 14.969 -7.07 1 98.5 170 GLN B N 1
ATOM 2710 C CA . GLN B 1 170 ? -7.301 15.547 -5.816 1 98.5 170 GLN B CA 1
ATOM 2711 C C . GLN B 1 170 ? -6.582 14.922 -4.621 1 98.5 170 GLN B C 1
ATOM 2713 O O . GLN B 1 170 ? -6.184 15.625 -3.691 1 98.5 170 GLN B O 1
ATOM 2718 N N . VAL B 1 171 ? -6.41 13.641 -4.648 1 98.81 171 VAL B N 1
ATOM 2719 C CA . VAL B 1 171 ? -5.711 12.93 -3.58 1 98.81 171 VAL B CA 1
ATOM 2720 C C . VAL B 1 171 ? -4.273 13.445 -3.479 1 98.81 171 VAL B C 1
ATOM 2722 O O . VAL B 1 171 ? -3.803 13.773 -2.389 1 98.81 171 VAL B O 1
ATOM 2725 N N . LEU B 1 172 ? -3.605 13.555 -4.652 1 98.81 172 LEU B N 1
ATOM 2726 C CA . LEU B 1 172 ? -2.219 14 -4.676 1 98.81 172 LEU B CA 1
ATOM 2727 C C . LEU B 1 172 ? -2.105 15.445 -4.188 1 98.81 172 LEU B C 1
ATOM 2729 O O . LEU B 1 172 ? -1.255 15.75 -3.348 1 98.81 172 LEU B O 1
ATOM 2733 N N . LYS B 1 173 ? -2.953 16.266 -4.668 1 98.19 173 LYS B N 1
ATOM 2734 C CA . LYS B 1 173 ? -2.92 17.672 -4.305 1 98.19 173 LYS B CA 1
ATOM 2735 C C . LYS B 1 173 ? -3.186 17.875 -2.814 1 98.19 173 LYS B C 1
ATOM 2737 O O . LYS B 1 173 ? -2.525 18.672 -2.16 1 98.19 173 LYS B O 1
ATOM 2742 N N . SER B 1 174 ? -4.168 17.188 -2.303 1 97.81 174 SER B N 1
ATOM 2743 C CA . SER B 1 174 ? -4.5 17.266 -0.883 1 97.81 174 SER B CA 1
ATOM 2744 C C . SER B 1 174 ? -3.309 16.891 -0.013 1 97.81 174 SER B C 1
ATOM 2746 O O . SER B 1 174 ? -3.02 17.562 0.981 1 97.81 174 SER B O 1
ATOM 2748 N N . SER B 1 175 ? -2.627 15.781 -0.401 1 97.75 175 SER B N 1
ATOM 2749 C CA . SER B 1 175 ? -1.454 15.336 0.344 1 97.75 175 SER B CA 1
ATOM 2750 C C . SER B 1 175 ? -0.318 16.344 0.243 1 97.75 175 SER B C 1
ATOM 2752 O O . SER B 1 175 ? 0.333 16.656 1.241 1 97.75 175 SER B O 1
ATOM 2754 N N . ARG B 1 176 ? -0.097 16.891 -0.964 1 96.62 176 ARG B N 1
ATOM 2755 C CA . ARG B 1 176 ? 0.945 17.891 -1.16 1 96.62 176 ARG B CA 1
ATOM 2756 C C . ARG B 1 176 ? 0.684 19.125 -0.305 1 96.62 176 ARG B C 1
ATOM 2758 O O . ARG B 1 176 ? 1.599 19.656 0.332 1 96.62 176 ARG B O 1
ATOM 2765 N N . ASP B 1 177 ? -0.533 19.578 -0.303 1 93.56 177 ASP B N 1
ATOM 2766 C CA . ASP B 1 177 ? -0.902 20.781 0.449 1 93.56 177 ASP B CA 1
ATOM 2767 C C . ASP B 1 177 ? -0.662 20.578 1.944 1 93.56 177 ASP B C 1
ATOM 2769 O O . ASP B 1 177 ? -0.083 21.438 2.604 1 93.56 177 ASP B O 1
ATOM 2773 N N . GLU B 1 178 ? -1.049 19.469 2.416 1 91.62 178 GLU B N 1
ATOM 2774 C CA . GLU B 1 178 ? -0.932 19.219 3.85 1 91.62 178 GLU B CA 1
ATOM 2775 C C . GLU B 1 178 ? 0.521 18.984 4.254 1 91.62 178 GLU B C 1
ATOM 2777 O O . GLU B 1 178 ? 0.944 19.391 5.336 1 91.62 178 GLU B O 1
ATOM 2782 N N . ILE B 1 179 ? 1.297 18.312 3.418 1 94.25 179 ILE B N 1
ATOM 2783 C CA . ILE B 1 179 ? 2.727 18.156 3.666 1 94.25 179 ILE B CA 1
ATOM 2784 C C . ILE B 1 179 ? 3.396 19.531 3.709 1 94.25 179 ILE B C 1
ATOM 2786 O O . ILE B 1 179 ? 4.242 19.781 4.57 1 94.25 179 ILE B O 1
ATOM 2790 N N . GLY B 1 180 ? 3.023 20.391 2.74 1 90.81 180 GLY B N 1
ATOM 2791 C CA . GLY B 1 180 ? 3.545 21.75 2.744 1 90.81 180 GLY B CA 1
ATOM 2792 C C . GLY B 1 180 ? 3.291 22.484 4.047 1 90.81 180 GLY B C 1
ATOM 2793 O O . GLY B 1 180 ? 4.168 23.188 4.547 1 90.81 180 GLY B O 1
ATOM 2794 N N . ARG B 1 181 ? 2.141 22.312 4.605 1 87.56 181 ARG B N 1
ATOM 2795 C CA . ARG B 1 181 ? 1.8 22.938 5.883 1 87.56 181 ARG B CA 1
ATOM 2796 C C . ARG B 1 181 ? 2.654 22.359 7.012 1 87.56 181 ARG B C 1
ATOM 2798 O O . ARG B 1 181 ? 3.057 23.094 7.918 1 87.56 181 ARG B O 1
ATOM 2805 N N . GLN B 1 182 ? 2.883 21.078 6.945 1 85.25 182 GLN B N 1
ATOM 2806 C CA . GLN B 1 182 ? 3.697 20.406 7.961 1 85.25 182 GLN B CA 1
ATOM 2807 C C . GLN B 1 182 ? 5.129 20.938 7.941 1 85.25 182 GLN B C 1
ATOM 2809 O O . GLN B 1 182 ? 5.719 21.188 9 1 85.25 182 GLN B O 1
ATOM 2814 N N . ILE B 1 183 ? 5.668 21.062 6.766 1 85.31 183 ILE B N 1
ATOM 2815 C CA . ILE B 1 183 ? 7.051 21.5 6.609 1 85.31 183 ILE B CA 1
ATOM 2816 C C . ILE B 1 183 ? 7.188 22.953 7.051 1 85.31 183 ILE B C 1
ATOM 2818 O O . ILE B 1 183 ? 8.203 23.344 7.621 1 85.31 183 ILE B O 1
ATOM 2822 N N . GLY B 1 184 ? 6.215 23.75 6.801 1 76.31 184 GLY B N 1
ATOM 2823 C CA . GLY B 1 184 ? 6.242 25.141 7.18 1 76.31 184 GLY B CA 1
ATOM 2824 C C . GLY B 1 184 ? 6.059 25.359 8.672 1 76.31 184 GLY B C 1
ATOM 2825 O O . GLY B 1 184 ? 6.219 26.484 9.164 1 76.31 184 GLY B O 1
ATOM 2826 N N . GLN B 1 185 ? 5.586 24.344 9.406 1 69.75 185 GLN B N 1
ATOM 2827 C CA . GLN B 1 185 ? 5.352 24.469 10.844 1 69.75 185 GLN B CA 1
ATOM 2828 C C . GLN B 1 185 ? 6.391 23.688 11.641 1 69.75 185 GLN B C 1
ATOM 2830 O O . GLN B 1 185 ? 6.219 22.484 11.891 1 69.75 185 GLN B O 1
ATOM 2835 N N . PRO B 1 186 ? 7.555 24.297 11.961 1 58.72 186 PRO B N 1
ATOM 2836 C CA . PRO B 1 186 ? 8.578 23.594 12.734 1 58.72 186 PRO B CA 1
ATOM 2837 C C . PRO B 1 186 ? 8.031 22.984 14.023 1 58.72 186 PRO B C 1
ATOM 2839 O O . PRO B 1 186 ? 7.109 23.547 14.625 1 58.72 186 PRO B O 1
ATOM 2842 N N . SER B 1 187 ? 7.887 21.562 14.055 1 53.91 187 SER B N 1
ATOM 2843 C CA . SER B 1 187 ? 7.461 20.891 15.281 1 53.91 187 SER B CA 1
ATOM 2844 C C . SER B 1 187 ? 8.211 21.438 16.5 1 53.91 187 SER B C 1
ATOM 2846 O O . SER B 1 187 ? 9.406 21.75 16.406 1 53.91 187 SER B O 1
ATOM 2848 N N . ALA B 1 188 ? 7.512 22 17.531 1 45.12 188 ALA B N 1
ATOM 2849 C CA . ALA B 1 188 ? 8.141 22.5 18.75 1 45.12 188 ALA B CA 1
ATOM 2850 C C . ALA B 1 188 ? 9.117 21.484 19.328 1 45.12 188 ALA B C 1
ATOM 2852 O O . ALA B 1 188 ? 8.898 20.266 19.219 1 45.12 188 ALA B O 1
#

Secondary structure (DSSP, 8-state):
------HHHHHHHHHHHHHHHHHHHH-STT--HHHHHHTTT--GGGGGGT-SSHHHHHHHHHHHHHHHHHHHHH-SSS--HHHHHHHHHHHSSHHHHH-GGGS-SHHHHHHHHHHS-HHHHHHHHHHHHHHHHHHHHHHT-HHHHHHHHHHHHHHHHHHHH-SSHHHHHHHHHHHHHHHHHHHHS---/------HHHHHHHHHHHHHHHHHHHH-STT--HHHHHHTTT--GGGGGGT-SSHHHHHHHHHHHHHHHHHHHHH-SSS--HHHHHHHHHHHSSHHHHH-GGGS-SHHHHHHHHHHS-HHHHHHHHHHHHHHHHHHHHHHT-HHHHHHHHHHHHHHHHHHHH-SSHHHHHHHHHHHHHHHHHHHHS---

InterPro domains:
  IPR001647 DNA-binding HTH domain, TetR-type [PF00440] (16-61)
  IPR001647 DNA-binding HTH domain, TetR-type [PS50977] (9-69)
  IPR009057 Homedomain-like superfamily [SSF46689] (6-73)
  IPR036271 Tetracyclin repressor-like, C-terminal domain superfamily [SSF48498] (79-177)

Radius of gyration: 21.19 Å; Cα contacts (8 Å, |Δi|>4): 523; chains: 2; bounding box: 78×57×42 Å

Nearest PDB structures (foldseek):
  5vl9-assembly2_C  TM=6.875E-01  e=2.907E-04  [Enterobacter] lignolyticus
  4mo7-assembly1_A-2  TM=6.461E-01  e=5.796E-04  Pseudomonas fluorescens A506
  3htj-assembly1_A  TM=7.294E-01  e=3.328E-03  Streptomyces lividans
  2zcn-assembly2_C  TM=6.017E-01  e=3.821E-03  Staphylococcus epidermidis RP62A
  7pt0-assembly1_A  TM=4.805E-01  e=2.007E-03  Streptomyces coelicolor

Sequence (376 aa):
MRYSLSHKQETRERLLESSAASAKKSGFATIGVDGLMKAIGLSGGAFYGHFSSKDELFGAIVERELSRSVARLGGEGEPDPAQLERCLRLYLSMSHVEQAQSGCALPALGAEIARADVAVRERAEAWMCRLQQRWAQALGSESQAWSILSQCVGALVVARMMSTPELQQQVLKSSRDEIGRQIGQPSAMRYSLSHKQETRERLLESSAASAKKSGFATIGVDGLMKAIGLSGGAFYGHFSSKDELFGAIVERELSRSVARLGGEGEPDPAQLERCLRLYLSMSHVEQAQSGCALPALGAEIARADVAVRERAEAWMCRLQQRWAQALGSESQAWSILSQCVGALVVARMMSTPELQQQVLKSSRDEIGRQIGQPSA

Solvent-accessible surface area (backbone atoms only — not comparable to full-atom values): 19257 Å² total; per-residue (Å²): 125,82,76,72,67,50,73,66,53,47,50,45,50,50,48,44,54,53,44,42,32,46,21,31,60,68,37,53,81,69,54,49,63,50,57,54,26,46,77,73,74,42,60,45,76,61,47,60,80,70,33,92,42,71,64,53,48,48,34,53,36,48,45,52,46,42,52,49,42,31,50,67,59,41,49,83,78,75,63,43,58,68,56,46,52,52,39,48,51,58,59,55,33,69,68,37,56,75,32,43,51,78,44,67,47,52,44,43,37,26,42,59,42,38,68,42,55,65,70,40,12,44,48,48,34,54,40,50,51,52,32,32,51,39,40,12,63,37,66,73,30,66,43,57,20,40,25,50,54,18,29,54,38,8,25,49,26,53,23,38,24,36,69,46,70,69,59,23,50,48,30,29,50,18,36,51,55,52,48,51,52,51,70,72,46,75,78,131,127,83,75,70,67,51,74,68,52,47,50,46,49,51,47,45,53,54,44,41,32,46,22,30,61,68,37,55,80,68,54,49,64,50,57,55,26,46,76,74,74,42,61,46,78,60,46,62,79,73,33,92,41,70,65,55,47,48,35,53,35,48,47,53,45,42,52,50,42,30,52,66,59,42,49,82,79,76,62,42,58,69,57,44,51,54,39,48,53,57,61,56,33,69,68,36,56,74,34,44,51,80,44,68,47,53,42,43,37,25,42,58,41,38,66,43,56,67,70,40,11,44,49,49,34,53,42,50,48,53,33,34,51,40,42,10,62,38,65,72,31,66,44,58,22,40,23,50,54,18,29,54,38,8,24,48,26,53,24,39,24,36,70,46,69,69,58,23,50,49,28,28,48,20,35,50,53,51,49,52,53,52,70,72,44,74,79,131

Foldseek 3Di:
DPPPPDPLRVVLVVLLLQLLLVCQVPNNVVADLQRSQVSVPHGSVCSCVNPVDSLRSLLVNLLVLLVVVLPQQLDDDAQAPVSNLVSLDVLLDVVCLVRRSPHRSCLRCVVVCVVGDPSSVVSNVVSLVSSLVSVCRNQVHSVLSVVLVVLSSVLSNVLNPDPDVVVSNVSSVVSSVVNVVVSVDRDD/DPPDPDPLRVLLVVLLLQLLLVCQVPNNVVADLQRSQVSVPHGSVCSCVNPVDSLRSLLVNLLVLLVVVLPQQLDDDAQAPVSNLVSLDVLLDVVCLVRRSPHRSCLRCVVVCVVGDPSSVVSNVVSLVSSLVSVCRNQVHSVLSVVLVVLSSVLSNVLNPDPDVVVSNVSSVVSSVVNVVVSVDRDD